Protein AF-A0A3C0WVU3-F1 (afdb_monomer_lite)

Structure (mmCIF, N/CA/C/O backbone):
data_AF-A0A3C0WVU3-F1
#
_entry.id   AF-A0A3C0WVU3-F1
#
loop_
_atom_site.group_PDB
_atom_site.id
_atom_site.type_symbol
_atom_site.label_atom_id
_atom_site.label_alt_id
_atom_site.label_comp_id
_atom_site.label_asym_id
_atom_site.label_entity_id
_atom_site.label_seq_id
_atom_site.pdbx_PDB_ins_code
_atom_site.Cartn_x
_atom_site.Cartn_y
_atom_site.Cartn_z
_atom_site.occupancy
_atom_site.B_iso_or_equiv
_atom_site.auth_seq_id
_atom_site.auth_comp_id
_atom_site.auth_asym_id
_atom_site.auth_atom_id
_atom_site.pdbx_PDB_model_num
ATOM 1 N N . MET A 1 1 ? -8.316 -13.380 -19.612 1.00 58.88 1 MET A N 1
ATOM 2 C CA . MET A 1 1 ? -8.219 -13.962 -18.253 1.00 58.88 1 MET A CA 1
ATOM 3 C C . MET A 1 1 ? -7.911 -12.903 -17.185 1.00 58.88 1 MET A C 1
ATOM 5 O O . MET A 1 1 ? -8.656 -12.844 -16.219 1.00 58.88 1 MET A O 1
ATOM 9 N N . MET A 1 2 ? -6.930 -12.002 -17.376 1.00 66.12 2 MET A N 1
ATOM 10 C CA . MET A 1 2 ? -6.602 -10.937 -16.397 1.00 66.12 2 MET A CA 1
ATOM 11 C C . MET A 1 2 ? -7.763 -9.986 -16.047 1.00 66.12 2 MET A C 1
ATOM 13 O O . MET A 1 2 ? -7.940 -9.648 -14.883 1.00 66.12 2 MET A O 1
ATOM 17 N N . TRP A 1 3 ? -8.620 -9.628 -17.012 1.00 73.31 3 TRP A N 1
ATOM 18 C CA . TRP A 1 3 ? -9.806 -8.793 -16.760 1.00 73.31 3 TRP A CA 1
ATOM 19 C C . TRP A 1 3 ? -10.733 -9.355 -15.676 1.00 73.31 3 TRP A C 1
ATOM 21 O O . TRP A 1 3 ? -11.229 -8.601 -14.849 1.00 73.31 3 TRP A O 1
ATOM 31 N N . VAL A 1 4 ? -10.911 -10.678 -15.622 1.00 79.31 4 VAL A N 1
ATOM 32 C CA . VAL A 1 4 ? -11.756 -11.329 -14.608 1.00 79.31 4 VAL A CA 1
ATOM 33 C C . VAL A 1 4 ? -11.164 -11.151 -13.210 1.00 79.31 4 VAL A C 1
ATOM 35 O O . VAL A 1 4 ? -11.898 -10.869 -12.268 1.00 79.31 4 VAL A O 1
ATOM 38 N N . VAL A 1 5 ? -9.838 -11.247 -13.084 1.00 75.75 5 VAL A N 1
ATOM 39 C CA . VAL A 1 5 ? -9.132 -11.037 -11.812 1.00 75.75 5 VAL A CA 1
ATOM 40 C C . VAL A 1 5 ? -9.274 -9.584 -11.359 1.00 75.75 5 VAL A C 1
ATOM 42 O O . VAL A 1 5 ? -9.565 -9.335 -10.189 1.00 75.75 5 VAL A O 1
ATOM 45 N N . TYR A 1 6 ? -9.159 -8.627 -12.286 1.00 76.56 6 TYR A N 1
ATOM 46 C CA . TYR A 1 6 ? -9.372 -7.216 -11.975 1.00 76.56 6 TYR A CA 1
ATOM 47 C C . TYR A 1 6 ? -10.804 -6.934 -11.503 1.00 76.56 6 TYR A C 1
ATOM 49 O O . TYR A 1 6 ? -10.996 -6.313 -10.458 1.00 76.56 6 TYR A O 1
ATOM 57 N N . PHE A 1 7 ? -11.813 -7.439 -12.219 1.00 83.25 7 PHE A N 1
ATOM 58 C CA . PHE A 1 7 ? -13.212 -7.272 -11.823 1.00 83.25 7 PHE A CA 1
ATOM 59 C C . PHE A 1 7 ? -13.524 -7.947 -10.485 1.00 83.25 7 PHE A C 1
ATOM 61 O O . PHE A 1 7 ? -14.247 -7.370 -9.672 1.00 83.25 7 PHE A O 1
ATOM 68 N N . ALA A 1 8 ? -12.958 -9.125 -10.217 1.00 79.69 8 ALA A N 1
ATOM 69 C CA . ALA A 1 8 ? -13.142 -9.825 -8.950 1.00 79.69 8 ALA A CA 1
ATOM 70 C C . ALA A 1 8 ? -12.529 -9.050 -7.770 1.00 79.69 8 ALA A C 1
ATOM 72 O O . ALA A 1 8 ? -13.204 -8.834 -6.763 1.00 79.69 8 ALA A O 1
ATOM 73 N N . ALA A 1 9 ? -11.288 -8.573 -7.906 1.00 74.69 9 ALA A N 1
ATOM 74 C CA . ALA A 1 9 ? -10.606 -7.801 -6.865 1.00 74.69 9 ALA A CA 1
ATOM 75 C C . ALA A 1 9 ? -11.304 -6.459 -6.579 1.00 74.69 9 ALA A C 1
ATOM 77 O O . ALA A 1 9 ? -11.457 -6.062 -5.419 1.00 74.69 9 ALA A O 1
ATOM 78 N N . LEU A 1 10 ? -11.783 -5.782 -7.628 1.00 79.94 10 LEU A N 1
ATOM 79 C CA . LEU A 1 10 ? -12.541 -4.541 -7.493 1.00 79.94 10 LEU A CA 1
ATOM 80 C C . LEU A 1 10 ? -13.886 -4.791 -6.805 1.00 79.94 10 LEU A C 1
ATOM 82 O O . LEU A 1 10 ? -14.223 -4.093 -5.851 1.00 79.94 10 LEU A O 1
ATOM 86 N N . SER A 1 11 ? -14.614 -5.828 -7.225 1.00 78.12 11 SER A N 1
ATOM 87 C CA . SER A 1 11 ? -15.903 -6.196 -6.624 1.00 78.12 11 SER A CA 1
ATOM 88 C C . SER A 1 11 ? -15.757 -6.526 -5.139 1.00 78.12 11 SER A C 1
ATOM 90 O O . SER A 1 11 ? -16.524 -6.030 -4.319 1.00 78.12 11 SER A O 1
ATOM 92 N N . PHE A 1 12 ? -14.731 -7.296 -4.770 1.00 81.12 12 PHE A N 1
ATOM 93 C CA . PHE A 1 12 ? -14.439 -7.618 -3.373 1.00 81.12 12 PHE A CA 1
ATOM 94 C C . PHE A 1 12 ? -14.155 -6.362 -2.536 1.00 81.12 12 PHE A C 1
ATOM 96 O O . PHE A 1 12 ? -14.690 -6.205 -1.439 1.00 81.12 12 PHE A O 1
ATOM 103 N N . SER A 1 13 ? -13.377 -5.427 -3.085 1.00 74.31 13 SER A N 1
ATOM 104 C CA . SER A 1 13 ? -13.032 -4.173 -2.407 1.00 74.31 13 SER A CA 1
ATOM 105 C C . SER A 1 13 ? -14.257 -3.284 -2.186 1.00 74.31 13 SER A C 1
ATOM 107 O O . SER A 1 13 ? -14.439 -2.744 -1.095 1.00 74.31 13 SER A O 1
ATOM 109 N N . VAL A 1 14 ? -15.136 -3.178 -3.188 1.00 81.81 14 VAL A N 1
ATOM 110 C CA . VAL A 1 14 ? -16.400 -2.436 -3.074 1.00 81.81 14 VAL A CA 1
ATOM 111 C C . VAL A 1 14 ? -17.291 -3.050 -1.997 1.00 81.81 14 VAL A C 1
ATOM 113 O O . VAL A 1 14 ? -17.834 -2.315 -1.176 1.00 81.81 14 VAL A O 1
ATOM 116 N N . VAL A 1 15 ? -17.397 -4.381 -1.941 1.00 80.25 15 VAL A N 1
ATOM 117 C CA . VAL A 1 15 ? -18.185 -5.080 -0.914 1.00 80.25 15 VAL A CA 1
ATOM 118 C C . VAL A 1 15 ? -17.646 -4.797 0.490 1.00 80.25 15 VAL A C 1
ATOM 120 O O . VAL A 1 15 ? -18.428 -4.479 1.383 1.00 80.25 15 VAL A O 1
ATOM 123 N N . ILE A 1 16 ? -16.326 -4.837 0.694 1.00 75.00 16 ILE A N 1
ATOM 124 C CA . ILE A 1 16 ? -15.707 -4.525 1.992 1.00 75.00 16 ILE A CA 1
ATOM 125 C C . ILE A 1 16 ? -15.984 -3.079 2.413 1.00 75.00 16 ILE A C 1
ATOM 127 O O . ILE A 1 16 ? -16.432 -2.841 3.535 1.00 75.00 16 ILE A O 1
ATOM 131 N N . VAL A 1 17 ? -15.768 -2.108 1.521 1.00 76.19 17 VAL A N 1
ATOM 132 C CA . VAL A 1 17 ? -16.044 -0.689 1.811 1.00 76.19 17 VAL A CA 1
ATOM 133 C C . VAL A 1 17 ? -17.526 -0.479 2.118 1.00 76.19 17 VAL A C 1
ATOM 135 O O . VAL A 1 17 ? -17.867 0.251 3.048 1.00 76.19 17 VAL A O 1
ATOM 138 N N . MET A 1 18 ? -18.413 -1.163 1.394 1.00 69.31 18 MET A N 1
ATOM 139 C CA . MET A 1 18 ? -19.851 -1.117 1.637 1.00 69.31 18 MET A CA 1
ATOM 140 C C . MET A 1 18 ? -20.204 -1.664 3.025 1.00 69.31 18 MET A C 1
ATOM 142 O O . MET A 1 18 ? -20.995 -1.045 3.733 1.00 69.31 18 MET A O 1
ATOM 146 N N . ILE A 1 19 ? -19.573 -2.763 3.457 1.00 69.62 19 ILE A N 1
ATOM 147 C CA . ILE A 1 19 ? -19.715 -3.308 4.816 1.00 69.62 19 ILE A CA 1
ATOM 148 C C . ILE A 1 19 ? -19.247 -2.280 5.856 1.00 69.62 19 ILE A C 1
ATOM 150 O O . ILE A 1 19 ? -19.994 -1.992 6.790 1.00 69.62 19 ILE A O 1
ATOM 154 N N . TYR A 1 20 ? -18.074 -1.664 5.676 1.00 66.88 20 TYR A N 1
ATOM 155 C CA . TYR A 1 20 ? -17.569 -0.629 6.590 1.00 66.88 20 TYR A CA 1
ATOM 156 C C . TYR A 1 20 ? -18.455 0.626 6.633 1.00 66.88 20 TYR A C 1
ATOM 158 O O . TYR A 1 20 ? -18.614 1.216 7.697 1.00 66.88 20 TYR A O 1
ATOM 166 N N . MET A 1 21 ? -19.082 1.021 5.522 1.00 65.81 21 MET A N 1
ATOM 167 C CA . MET A 1 21 ? -20.059 2.119 5.500 1.00 65.81 21 MET A CA 1
ATOM 168 C C . MET A 1 21 ? -21.414 1.748 6.122 1.00 65.81 21 MET A C 1
ATOM 170 O O . MET A 1 21 ? -22.130 2.623 6.610 1.00 65.81 21 MET A O 1
ATOM 174 N N . LEU A 1 22 ? -21.784 0.465 6.121 1.00 62.81 22 LEU A N 1
ATOM 175 C CA . LEU A 1 22 ? -23.002 -0.045 6.760 1.00 62.81 22 LEU A CA 1
ATOM 176 C C . LEU A 1 22 ? -22.872 -0.134 8.287 1.00 62.81 22 LEU A C 1
ATOM 178 O O . LEU A 1 22 ? -23.882 0.007 8.981 1.00 62.81 22 LEU A O 1
ATOM 182 N N . VAL A 1 23 ? -21.649 -0.310 8.800 1.00 63.38 23 VAL A N 1
ATOM 183 C CA . VAL A 1 23 ? -21.325 -0.379 10.236 1.00 63.38 23 VAL A CA 1
ATOM 184 C C . VAL A 1 23 ? -21.899 0.807 11.037 1.00 63.38 23 VAL A C 1
ATOM 186 O O . VAL A 1 23 ? -22.661 0.562 11.967 1.00 63.38 23 VAL A O 1
ATOM 189 N N . PRO A 1 24 ? -21.653 2.081 10.680 1.00 58.91 24 PRO A N 1
ATOM 190 C CA . PRO A 1 24 ? -22.200 3.220 11.424 1.00 58.91 24 PRO A CA 1
ATOM 191 C C . PRO A 1 24 ? -23.696 3.479 11.176 1.00 58.91 24 PRO A C 1
ATOM 193 O O . PRO A 1 24 ? -24.294 4.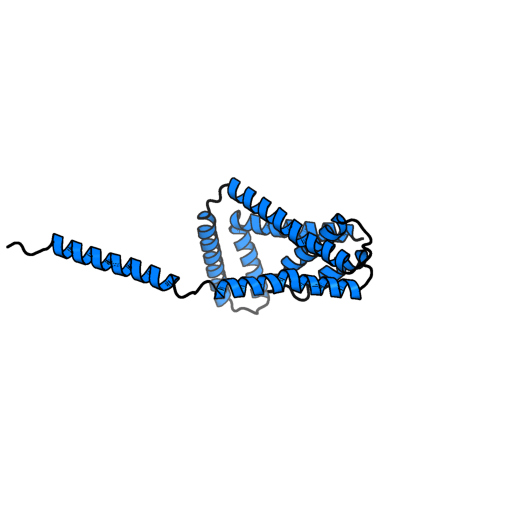312 11.853 1.00 58.91 24 PRO A O 1
ATOM 196 N N . ARG A 1 25 ? -24.314 2.819 10.184 1.00 59.28 25 ARG A N 1
ATOM 197 C CA . ARG A 1 25 ? -25.679 3.131 9.726 1.00 59.28 25 ARG A CA 1
ATOM 198 C C . ARG A 1 25 ? -26.742 2.180 10.280 1.00 59.28 25 ARG A C 1
ATOM 200 O O . ARG A 1 25 ? -27.908 2.563 10.347 1.00 59.28 25 ARG A O 1
ATOM 207 N N . LYS A 1 26 ? -26.374 0.941 10.634 1.00 60.59 26 LYS A N 1
ATOM 208 C CA . LYS A 1 26 ? -27.302 -0.094 11.128 1.00 60.59 26 LYS A CA 1
ATOM 209 C C . LYS A 1 26 ? -26.676 -0.942 12.242 1.00 60.59 26 LYS A C 1
ATOM 211 O O . LYS A 1 26 ? -26.275 -2.082 12.007 1.00 60.59 26 LYS A O 1
ATOM 216 N N . ASP A 1 27 ? -26.705 -0.420 13.468 1.00 58.50 27 ASP A N 1
ATOM 217 C CA . ASP A 1 27 ? -26.238 -1.080 14.703 1.00 58.50 27 ASP A CA 1
ATOM 218 C C . ASP A 1 27 ? -26.764 -2.529 14.841 1.00 58.50 27 ASP A C 1
ATOM 220 O O . ASP A 1 27 ? -26.043 -3.445 15.240 1.00 58.50 27 ASP A O 1
ATOM 224 N N . GLY A 1 28 ? -28.013 -2.767 14.421 1.00 57.91 28 GLY A N 1
ATOM 225 C CA . GLY A 1 28 ? -28.649 -4.086 14.464 1.00 57.91 28 GLY A CA 1
ATOM 226 C C . GLY A 1 28 ? -28.003 -5.143 13.562 1.00 57.91 28 GLY A C 1
ATOM 227 O O . GLY A 1 28 ? -28.078 -6.324 13.884 1.00 57.91 28 GLY A O 1
ATOM 228 N N . LEU A 1 29 ? -27.335 -4.755 12.469 1.00 57.75 29 LEU A N 1
ATOM 229 C CA . LEU A 1 29 ? -26.693 -5.697 11.542 1.00 57.75 29 LEU A CA 1
ATOM 230 C C . LEU A 1 29 ? -25.376 -6.224 12.125 1.00 57.75 29 LEU A C 1
ATOM 232 O O . LEU A 1 29 ? -25.110 -7.419 12.057 1.00 57.75 29 LEU A O 1
ATOM 236 N N . ILE A 1 30 ? -24.599 -5.360 12.785 1.00 61.62 30 ILE A N 1
ATOM 237 C CA . ILE A 1 30 ? -23.377 -5.761 13.499 1.00 61.62 30 ILE A CA 1
ATOM 238 C C . ILE A 1 30 ? -23.724 -6.667 14.676 1.00 61.62 30 ILE A C 1
ATOM 240 O O . ILE A 1 30 ? -23.079 -7.693 14.871 1.00 61.62 30 ILE A O 1
ATOM 244 N N . ILE A 1 31 ? -24.759 -6.316 15.444 1.00 60.47 31 ILE A N 1
ATOM 245 C CA . ILE A 1 31 ? -25.203 -7.123 16.585 1.00 60.47 31 ILE A CA 1
ATOM 246 C C . ILE A 1 31 ? -25.772 -8.465 16.100 1.00 60.47 31 ILE A C 1
ATOM 248 O O . ILE A 1 31 ? -25.484 -9.494 16.702 1.00 60.47 31 ILE A O 1
ATOM 252 N N . ALA A 1 32 ? -26.511 -8.496 14.985 1.00 61.59 32 ALA A N 1
ATOM 253 C CA . ALA A 1 32 ? -27.026 -9.734 14.401 1.00 61.59 32 ALA A CA 1
ATOM 254 C C . ALA A 1 32 ? -25.912 -10.641 13.855 1.00 61.59 32 ALA A C 1
ATOM 256 O O . ALA A 1 32 ? -25.920 -11.839 14.129 1.00 61.59 32 ALA A O 1
ATOM 257 N N . VAL A 1 33 ? -24.932 -10.087 13.133 1.00 63.41 33 VAL A N 1
ATOM 258 C CA . VAL A 1 33 ? -23.769 -10.841 12.633 1.00 63.41 33 VAL A CA 1
ATOM 259 C C . VAL A 1 33 ? -22.896 -11.310 13.794 1.00 63.41 33 VAL A C 1
ATOM 261 O O . VAL A 1 33 ? -22.500 -12.471 13.827 1.00 63.41 33 VAL A O 1
ATOM 264 N N . GLY A 1 34 ? -22.661 -10.453 14.789 1.00 60.00 34 GLY A N 1
ATOM 265 C CA . GLY A 1 34 ? -21.962 -10.806 16.022 1.00 60.00 34 GLY A CA 1
ATOM 266 C C . GLY A 1 34 ? -22.651 -11.953 16.758 1.00 60.00 34 GLY A C 1
ATOM 267 O O . GLY A 1 34 ? -22.005 -12.946 17.075 1.00 60.00 34 GLY A O 1
ATOM 268 N N . ASN A 1 35 ? -23.971 -11.885 16.942 1.00 63.53 35 ASN A N 1
ATOM 269 C CA . ASN A 1 35 ? -24.755 -12.957 17.557 1.00 63.53 35 ASN A CA 1
ATOM 270 C C . ASN A 1 35 ? -24.742 -14.242 16.721 1.00 63.53 35 ASN A C 1
ATOM 272 O O . ASN A 1 35 ? -24.655 -15.329 17.289 1.00 63.53 35 ASN A O 1
ATOM 276 N N . LEU A 1 36 ? -24.781 -14.144 15.389 1.00 67.25 36 LEU A N 1
ATOM 277 C CA . LEU A 1 36 ? -24.698 -15.299 14.498 1.00 67.25 36 LEU A CA 1
ATOM 278 C C . LEU A 1 36 ? -23.344 -15.991 14.642 1.00 67.25 36 LEU A C 1
ATOM 280 O O . LEU A 1 36 ? -23.320 -17.191 14.903 1.00 67.25 36 LEU A O 1
ATOM 284 N N . VAL A 1 37 ? -22.240 -15.242 14.567 1.00 65.12 37 VAL A N 1
ATOM 285 C CA . VAL A 1 37 ? -20.874 -15.756 14.751 1.00 65.12 37 VAL A CA 1
ATOM 286 C C . VAL A 1 37 ? -20.711 -16.363 16.144 1.00 65.12 37 VAL A C 1
ATOM 288 O O . VAL A 1 37 ? -20.250 -17.493 16.272 1.00 65.12 37 VAL A O 1
ATOM 291 N N . ILE A 1 38 ? -21.167 -15.675 17.190 1.00 62.81 38 ILE A N 1
ATOM 292 C CA . ILE A 1 38 ? -21.106 -16.165 18.571 1.00 62.81 38 ILE A CA 1
ATOM 293 C C . ILE A 1 38 ? -21.942 -17.446 18.742 1.00 62.81 38 ILE A C 1
ATOM 295 O O . ILE A 1 38 ? -21.486 -18.386 19.393 1.00 62.81 38 ILE A O 1
ATOM 299 N N . SER A 1 39 ? -23.118 -17.542 18.113 1.00 59.12 39 SER A N 1
ATOM 300 C CA . SER A 1 39 ? -23.936 -18.765 18.112 1.00 59.12 39 SER A CA 1
ATOM 301 C C . SER A 1 39 ? -23.290 -19.906 17.320 1.00 59.12 39 SER A C 1
ATOM 303 O O . SER A 1 39 ? -23.417 -21.069 17.701 1.00 59.12 39 SER A O 1
ATOM 305 N N . PHE A 1 40 ? -22.554 -19.585 16.252 1.00 62.91 40 PHE A N 1
ATOM 306 C CA . PHE A 1 40 ? -21.828 -20.551 15.431 1.00 62.91 40 PHE A CA 1
ATOM 307 C C . PHE A 1 40 ? -20.653 -21.148 16.212 1.00 62.91 40 PHE A C 1
ATOM 309 O O . PHE A 1 40 ? -20.479 -22.364 16.252 1.00 62.91 40 PHE A O 1
ATOM 316 N N . PHE A 1 41 ? -19.905 -20.303 16.927 1.00 59.50 41 PHE A N 1
ATOM 317 C CA . PHE A 1 41 ? -18.824 -20.729 17.817 1.00 59.50 41 PHE A CA 1
ATOM 318 C C . PHE A 1 41 ? -19.328 -21.436 19.088 1.00 59.50 41 PHE A C 1
ATOM 320 O O . PHE A 1 41 ? -18.632 -22.310 19.605 1.00 59.50 41 PHE A O 1
ATOM 327 N N . SER A 1 42 ? -20.536 -21.125 19.578 1.00 54.38 42 SER A N 1
ATOM 328 C CA . SER A 1 42 ? -21.157 -21.869 20.688 1.00 54.38 42 SER A CA 1
ATOM 329 C C . SER A 1 42 ? -21.659 -23.252 20.246 1.00 54.38 42 SER A C 1
ATOM 331 O O . SER A 1 42 ? -21.467 -24.226 20.974 1.00 54.38 42 SER A O 1
ATOM 333 N N . LYS A 1 43 ? -22.194 -23.375 19.018 1.00 55.44 43 LYS A N 1
ATOM 334 C CA . LYS A 1 43 ? -22.521 -24.666 18.381 1.00 55.44 43 LYS A CA 1
ATOM 335 C C . LYS A 1 43 ? -21.292 -25.545 18.153 1.00 55.44 43 LYS A C 1
ATOM 337 O O . LYS A 1 43 ? -21.414 -26.763 18.194 1.00 55.44 43 LYS A O 1
ATOM 342 N N . LEU A 1 44 ? -20.119 -24.940 17.968 1.00 64.81 44 LEU A N 1
ATOM 343 C CA . LEU A 1 44 ? -18.844 -25.651 17.858 1.00 64.81 44 LEU A CA 1
ATOM 344 C C . LEU A 1 44 ? -18.279 -26.114 19.223 1.00 64.81 44 LEU A C 1
ATOM 346 O O . LEU A 1 44 ? -17.204 -26.697 19.268 1.00 64.81 44 LEU A O 1
ATOM 350 N N . HIS A 1 45 ? -18.985 -25.869 20.338 1.00 51.22 45 HIS A N 1
ATOM 351 C CA . HIS A 1 45 ? -18.669 -26.331 21.704 1.00 51.22 45 HIS A CA 1
ATOM 352 C C . HIS A 1 45 ? -17.308 -25.873 22.288 1.00 51.22 45 HIS A C 1
ATOM 354 O O . HIS A 1 45 ? -16.921 -26.306 23.371 1.00 51.22 45 HIS A O 1
ATOM 360 N N . ILE A 1 46 ? -16.606 -24.942 21.629 1.00 53.94 46 ILE A N 1
ATOM 361 C CA . ILE A 1 46 ? -15.313 -24.381 22.079 1.00 53.94 46 ILE A CA 1
ATOM 362 C C . ILE A 1 46 ? -15.489 -23.350 23.218 1.00 53.94 46 ILE A C 1
ATOM 364 O O . ILE A 1 46 ? -14.542 -23.036 23.939 1.00 53.94 46 ILE A O 1
ATOM 368 N N . LEU A 1 47 ? -16.704 -22.834 23.444 1.00 49.94 47 LEU A N 1
ATOM 369 C CA . LEU A 1 47 ? -16.979 -21.794 24.443 1.00 49.94 47 LEU A CA 1
ATOM 370 C C . LEU A 1 47 ? -18.123 -22.192 25.390 1.00 49.94 47 LEU A C 1
ATOM 372 O O . LEU A 1 47 ? -19.254 -22.413 24.964 1.00 49.94 47 LEU A O 1
ATOM 376 N N . LYS A 1 48 ? -17.836 -22.225 26.702 1.00 46.12 48 LYS A N 1
ATOM 377 C CA . LYS A 1 48 ? -18.847 -22.344 27.771 1.00 46.12 48 LYS A CA 1
ATOM 378 C C . LYS A 1 48 ? -19.823 -21.158 27.709 1.00 46.12 48 LYS A C 1
ATOM 380 O O . LYS A 1 48 ? -19.369 -20.013 27.714 1.00 46.12 48 LYS A O 1
ATOM 385 N N . LYS A 1 49 ? -21.136 -21.443 27.752 1.00 50.97 49 LYS A N 1
ATOM 386 C CA . LYS A 1 49 ? -22.262 -20.477 27.692 1.00 50.97 49 LYS A CA 1
ATOM 387 C C . LYS A 1 49 ? -22.078 -19.213 28.550 1.00 50.97 49 LYS A C 1
ATOM 389 O O . LYS A 1 49 ? -22.452 -18.129 28.132 1.00 50.97 49 LYS A O 1
ATOM 394 N N . GLU A 1 50 ? -21.436 -19.324 29.708 1.00 51.56 50 GLU A N 1
ATOM 395 C CA . GLU A 1 50 ? -21.216 -18.207 30.639 1.00 51.56 50 GLU A CA 1
ATOM 396 C C . GLU A 1 50 ? -20.246 -17.120 30.112 1.00 51.56 50 GLU A C 1
ATOM 398 O O . GLU A 1 50 ? -20.343 -15.946 30.473 1.00 51.56 50 GLU A O 1
ATOM 403 N N . LYS A 1 51 ? -19.304 -17.481 29.227 1.00 55.31 51 LYS A N 1
ATOM 404 C CA . LYS A 1 51 ? -18.406 -16.515 28.561 1.00 55.31 51 LYS A CA 1
ATOM 405 C C . LYS A 1 51 ? -19.059 -15.871 27.337 1.00 55.31 51 LYS A C 1
ATOM 407 O O . LYS A 1 51 ? -18.663 -14.775 26.949 1.00 55.31 51 LYS A O 1
ATOM 412 N N . THR A 1 52 ? -20.055 -16.536 26.758 1.00 52.50 52 THR A N 1
ATOM 413 C CA . THR A 1 52 ? -20.798 -16.103 25.572 1.00 52.50 52 THR A CA 1
ATOM 414 C C . THR A 1 52 ? -21.593 -14.828 25.856 1.00 52.50 52 THR A C 1
ATOM 416 O O . THR A 1 52 ? -21.454 -13.856 25.119 1.00 52.50 52 THR A O 1
ATOM 419 N N . ASP A 1 53 ? -22.309 -14.768 26.981 1.00 55.28 53 ASP A N 1
ATOM 420 C CA . ASP A 1 53 ? -23.117 -13.592 27.340 1.00 55.28 53 ASP A CA 1
ATOM 421 C C . ASP A 1 53 ? -22.250 -12.377 27.712 1.00 55.28 53 ASP A C 1
ATOM 423 O O . ASP A 1 53 ? -22.523 -11.253 27.291 1.00 55.28 53 ASP A O 1
ATOM 427 N N . LYS A 1 54 ? -21.118 -12.589 28.404 1.00 59.09 54 LYS A N 1
ATOM 428 C CA . LYS A 1 54 ? -20.140 -11.516 28.684 1.00 59.09 54 LYS A CA 1
ATOM 429 C C . LYS A 1 54 ? -19.494 -10.955 27.412 1.00 59.09 54 LYS A C 1
ATOM 431 O O . LYS A 1 54 ? -19.173 -9.767 27.369 1.00 59.09 54 LYS A O 1
ATOM 436 N N . LEU A 1 55 ? -19.283 -11.787 26.389 1.00 58.03 55 LEU A N 1
ATOM 437 C CA . LEU A 1 55 ? -18.762 -11.349 25.091 1.00 58.03 55 LEU A CA 1
ATOM 438 C C . LEU A 1 55 ? -19.796 -10.529 24.313 1.00 58.03 55 LEU A C 1
ATOM 440 O O . LEU A 1 55 ? -19.419 -9.527 23.717 1.00 58.03 55 LEU A O 1
ATOM 444 N N . ILE A 1 56 ? -21.081 -10.891 24.376 1.00 60.06 56 ILE A N 1
ATOM 445 C CA . ILE A 1 56 ? -22.174 -10.124 23.753 1.00 60.06 56 ILE A CA 1
ATOM 446 C C . ILE A 1 56 ? -22.298 -8.735 24.394 1.00 60.06 56 ILE A C 1
ATOM 448 O O . ILE A 1 56 ? -22.369 -7.736 23.681 1.00 60.06 56 ILE A O 1
ATOM 452 N N . VAL A 1 57 ? -22.228 -8.646 25.727 1.00 61.25 57 VAL A N 1
ATOM 453 C CA . VAL A 1 57 ? -22.268 -7.356 26.442 1.00 61.25 57 VAL A CA 1
ATOM 454 C C . VAL A 1 57 ? -21.038 -6.498 26.119 1.00 61.25 57 VAL A C 1
ATOM 456 O O . VAL A 1 57 ? -21.172 -5.306 25.853 1.00 61.25 57 VAL A O 1
ATOM 459 N N . LYS A 1 58 ? -19.835 -7.091 26.052 1.00 66.06 58 LYS A N 1
ATOM 460 C CA . LYS A 1 58 ? -18.622 -6.373 25.612 1.00 66.06 58 LYS A CA 1
ATOM 461 C C . LYS A 1 58 ? -18.691 -5.930 24.151 1.00 66.06 58 LYS A C 1
ATOM 463 O O . LYS A 1 58 ? -18.139 -4.883 23.825 1.00 66.06 58 LYS A O 1
ATOM 468 N N . LEU A 1 59 ? -19.320 -6.711 23.274 1.00 60.84 59 LEU A N 1
ATOM 469 C CA . LEU A 1 59 ? -19.523 -6.348 21.873 1.00 60.84 59 LEU A CA 1
ATOM 470 C C . LEU A 1 59 ? -20.457 -5.134 21.775 1.00 60.84 59 LEU A C 1
ATOM 472 O O . LEU A 1 59 ? -20.130 -4.171 21.090 1.00 60.84 59 LEU A O 1
ATOM 476 N N . GLN A 1 60 ? -21.574 -5.147 22.510 1.00 63.78 60 GLN A N 1
ATOM 477 C CA . GLN A 1 60 ? -22.518 -4.027 22.561 1.00 63.78 60 GLN A CA 1
ATOM 478 C C . GLN A 1 60 ? -21.886 -2.754 23.143 1.00 63.78 60 GLN A C 1
ATOM 480 O O . GLN A 1 60 ? -22.089 -1.677 22.587 1.00 63.78 60 GLN A O 1
ATOM 485 N N . ASP A 1 61 ? -21.065 -2.866 24.191 1.00 72.19 61 ASP A N 1
ATOM 486 C CA . ASP A 1 61 ? -20.343 -1.725 24.773 1.00 72.19 61 ASP A CA 1
ATOM 487 C C . ASP A 1 61 ? -19.290 -1.144 23.806 1.00 72.19 61 ASP A C 1
ATOM 489 O O . ASP A 1 61 ? -19.191 0.073 23.652 1.00 72.19 61 ASP A O 1
ATOM 493 N N . HIS A 1 62 ? -18.547 -1.987 23.073 1.00 68.00 62 HIS A N 1
ATOM 494 C CA . HIS A 1 62 ? -17.614 -1.507 22.043 1.00 68.00 62 HIS A CA 1
ATOM 495 C C . HIS A 1 62 ? -18.330 -0.839 20.869 1.00 68.00 62 HIS A C 1
ATOM 497 O O . HIS A 1 62 ? -17.852 0.185 20.390 1.00 68.00 62 HIS A O 1
ATOM 503 N N . VAL A 1 63 ? -19.472 -1.370 20.421 1.00 64.50 63 VAL A N 1
ATOM 504 C CA . VAL A 1 63 ? -20.279 -0.744 19.359 1.00 64.50 63 VAL A CA 1
ATOM 505 C C . VAL A 1 63 ? -20.858 0.592 19.839 1.00 64.50 63 VAL A C 1
ATOM 507 O O . VAL A 1 63 ? -20.805 1.578 19.106 1.00 64.50 63 VAL A O 1
ATOM 510 N N . GLY A 1 64 ? -21.323 0.668 21.091 1.00 65.62 64 GLY A N 1
ATOM 511 C CA . GLY A 1 64 ? -21.795 1.911 21.707 1.00 65.62 64 GLY A CA 1
ATOM 512 C C . GLY A 1 64 ? -20.699 2.976 21.824 1.00 65.62 64 GLY A C 1
ATOM 513 O O . GLY A 1 64 ? -20.919 4.136 21.471 1.00 65.62 64 GLY A O 1
ATOM 514 N N . LYS A 1 65 ? -19.489 2.583 22.240 1.00 70.12 65 LYS A N 1
ATOM 515 C CA . LYS A 1 65 ? -18.310 3.466 22.281 1.00 70.12 65 LYS A CA 1
ATOM 516 C C . LYS A 1 65 ? -17.857 3.893 20.888 1.00 70.12 65 LYS A C 1
ATOM 518 O O . LYS A 1 65 ? -17.557 5.066 20.691 1.00 70.12 65 LYS A O 1
ATOM 523 N N . LEU A 1 66 ? -17.857 2.980 19.916 1.00 63.81 66 LEU A N 1
ATOM 524 C CA . LEU A 1 66 ? -17.530 3.285 18.522 1.00 63.81 66 LEU A CA 1
ATOM 525 C C . LEU A 1 66 ? -18.494 4.333 17.956 1.00 63.81 66 LEU A C 1
ATOM 527 O O . LEU A 1 66 ? -18.048 5.302 17.352 1.00 63.81 66 LEU A O 1
ATOM 531 N N . LYS A 1 67 ? -19.798 4.189 18.221 1.00 65.19 67 LYS A N 1
ATOM 532 C CA . LYS A 1 67 ? -20.824 5.153 17.812 1.00 65.19 67 LYS A CA 1
ATOM 533 C C . LYS A 1 67 ? -20.605 6.522 18.440 1.00 65.19 67 LYS A C 1
ATOM 535 O O . LYS A 1 67 ? -20.601 7.504 17.711 1.00 65.19 67 LYS A O 1
ATOM 540 N N . LYS A 1 68 ? -20.370 6.585 19.756 1.00 68.06 68 LYS A N 1
ATOM 541 C CA . LYS A 1 68 ? -20.093 7.846 20.464 1.00 68.06 68 LYS A CA 1
ATOM 542 C C . LYS A 1 68 ? -18.855 8.551 19.897 1.00 68.06 68 LYS A C 1
ATOM 544 O O . LYS A 1 68 ? -18.898 9.754 19.661 1.00 68.06 68 LYS A O 1
ATOM 549 N N . ASN A 1 69 ? -17.796 7.787 19.631 1.00 65.31 69 ASN A N 1
ATOM 550 C CA . ASN A 1 69 ? -16.544 8.299 19.073 1.00 65.31 69 ASN A CA 1
ATOM 551 C C . ASN A 1 69 ? -16.665 8.693 17.593 1.00 65.31 69 ASN A C 1
ATOM 553 O O . ASN A 1 69 ? -15.946 9.576 17.146 1.00 65.31 69 ASN A O 1
ATOM 557 N N . MET A 1 70 ? -17.549 8.055 16.820 1.00 60.59 70 MET A N 1
ATOM 558 C CA . MET A 1 70 ? -17.819 8.443 15.432 1.00 60.59 70 MET A CA 1
ATOM 559 C C . MET A 1 70 ? -18.770 9.638 15.339 1.00 60.59 70 MET A C 1
ATOM 561 O O . MET A 1 70 ? -18.586 10.479 14.471 1.00 60.59 70 MET A O 1
ATOM 565 N N . SER A 1 71 ? -19.753 9.754 16.239 1.00 61.69 71 SER A N 1
ATOM 566 C CA . SER A 1 71 ? -20.680 10.892 16.272 1.00 61.69 71 SER A CA 1
ATOM 567 C C . SER A 1 71 ? -20.031 12.197 16.728 1.00 61.69 71 SER A C 1
ATOM 569 O O . SER A 1 71 ? -20.595 13.253 16.492 1.00 61.69 71 SER A O 1
ATOM 571 N N . SER A 1 72 ? -18.869 12.135 17.388 1.00 63.47 72 SER A N 1
ATOM 572 C CA . SER A 1 72 ? -18.071 13.317 17.742 1.00 63.47 72 SER A CA 1
ATOM 573 C C . SER A 1 72 ? -17.148 13.791 16.617 1.00 63.47 72 SER A C 1
ATOM 575 O O . SER A 1 72 ? -16.437 14.776 16.790 1.00 63.47 72 SER A O 1
ATOM 577 N N . LEU A 1 73 ? -17.099 13.075 15.491 1.00 64.81 73 LEU A N 1
ATOM 578 C CA . LEU A 1 73 ? -16.304 13.459 14.334 1.00 64.81 73 LEU A CA 1
ATOM 579 C C . LEU A 1 73 ? -17.191 14.230 13.351 1.00 64.81 73 LEU A C 1
ATOM 581 O O . LEU A 1 73 ? -17.689 13.669 12.373 1.00 64.81 73 LEU A O 1
ATOM 585 N N . ASP A 1 74 ? -17.386 15.520 13.622 1.00 64.06 74 ASP A N 1
ATOM 586 C CA . ASP A 1 74 ? -18.007 16.460 12.685 1.00 64.06 74 ASP A CA 1
ATOM 587 C C . ASP A 1 74 ? -17.039 16.744 11.534 1.00 64.06 74 ASP A C 1
ATOM 589 O O . ASP A 1 74 ? -16.358 17.767 11.482 1.00 64.06 74 ASP A O 1
ATOM 593 N N . PHE A 1 75 ? -16.935 15.806 10.596 1.00 62.34 75 PHE A N 1
ATOM 594 C CA . PHE A 1 75 ? -16.170 16.061 9.390 1.00 62.34 75 PHE A CA 1
ATOM 595 C C . PHE A 1 75 ? -17.007 16.879 8.409 1.00 62.34 75 PHE A C 1
ATOM 597 O O . PHE A 1 75 ? -18.008 16.404 7.868 1.00 62.34 75 PHE A O 1
ATOM 604 N N . SER A 1 76 ? -16.552 18.093 8.114 1.00 75.50 76 SER A N 1
ATOM 605 C CA . SER A 1 76 ? -17.083 18.867 6.996 1.00 75.50 76 SER A CA 1
ATOM 606 C C . SER A 1 76 ? -16.872 18.102 5.683 1.00 75.50 76 SER A C 1
ATOM 608 O O . SER A 1 76 ? -15.784 17.579 5.419 1.00 75.50 76 SER A O 1
ATOM 610 N N . SER A 1 77 ? -17.890 18.062 4.814 1.00 73.06 77 SER A N 1
ATOM 611 C CA . SER A 1 77 ? -17.820 17.396 3.500 1.00 73.06 77 SER A CA 1
ATOM 612 C C . SER A 1 77 ? -16.634 17.874 2.648 1.00 73.06 77 SER A C 1
ATOM 614 O O . SER A 1 77 ? -16.113 17.125 1.821 1.00 73.06 77 SER A O 1
ATOM 616 N N . PHE A 1 78 ? -16.174 19.109 2.870 1.00 78.88 78 PHE A N 1
ATOM 617 C CA . PHE A 1 78 ? -15.019 19.685 2.188 1.00 78.88 78 PHE A CA 1
ATOM 618 C C . PHE A 1 78 ? -13.683 19.077 2.645 1.00 78.88 78 PHE A C 1
ATOM 620 O O . PHE A 1 78 ? -12.807 18.806 1.823 1.00 78.88 78 PHE A O 1
ATOM 627 N N . GLU A 1 79 ? -13.529 18.806 3.941 1.00 81.19 79 GLU A N 1
ATOM 628 C CA . GLU A 1 79 ? -12.310 18.200 4.487 1.00 81.19 79 GLU A CA 1
ATOM 629 C C . GLU A 1 79 ? -12.161 16.745 4.040 1.00 81.19 79 GLU A C 1
ATOM 631 O O . GLU A 1 79 ? -11.059 16.308 3.704 1.00 81.19 79 GLU A O 1
ATOM 636 N N . TRP A 1 80 ? -13.276 16.017 3.929 1.00 81.75 80 TRP A N 1
ATOM 637 C CA . TRP A 1 80 ? -13.296 14.680 3.332 1.00 81.75 80 TRP A CA 1
ATOM 638 C C . TRP A 1 80 ? -12.822 14.691 1.884 1.00 81.75 80 TRP A C 1
ATOM 640 O O . TRP A 1 80 ? -11.945 13.909 1.515 1.00 81.75 80 TRP A O 1
ATOM 650 N N . ALA A 1 81 ? -13.369 15.593 1.066 1.00 85.38 81 ALA A N 1
ATOM 651 C CA . ALA A 1 81 ? -12.995 15.702 -0.339 1.00 85.38 81 ALA A CA 1
ATOM 652 C C . ALA A 1 81 ? -11.505 16.040 -0.503 1.00 85.38 81 ALA A C 1
ATOM 654 O O . ALA A 1 81 ? -10.815 15.423 -1.316 1.00 85.38 81 ALA A O 1
ATOM 655 N N . ARG A 1 82 ? -10.986 16.967 0.313 1.00 88.19 82 ARG A N 1
ATOM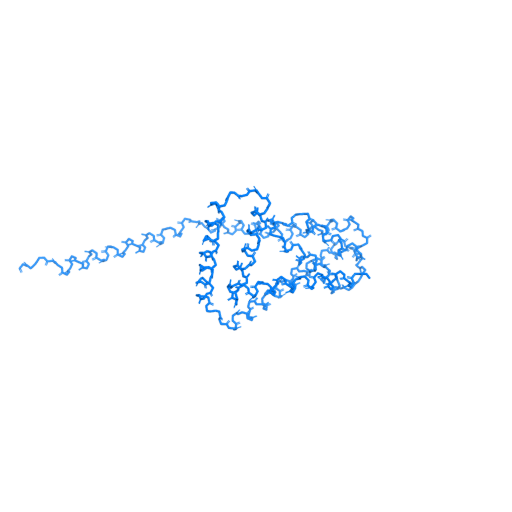 656 C CA . ARG A 1 82 ? -9.564 17.332 0.311 1.00 88.19 82 ARG A CA 1
ATOM 657 C C . ARG A 1 82 ? -8.674 16.144 0.678 1.00 88.19 82 ARG A C 1
ATOM 659 O O . ARG A 1 82 ? -7.692 15.889 -0.014 1.00 88.19 82 ARG A O 1
ATOM 666 N N . SER A 1 83 ? -9.026 15.408 1.726 1.00 87.12 83 SER A N 1
ATOM 667 C CA . SER A 1 83 ? -8.289 14.217 2.161 1.00 87.12 83 SER A CA 1
ATOM 668 C C . SER A 1 83 ? -8.284 13.123 1.093 1.00 87.12 83 SER A C 1
ATOM 670 O O . SER A 1 83 ? -7.232 12.563 0.794 1.00 87.12 83 SER A O 1
ATOM 672 N N . ILE A 1 84 ? -9.430 12.863 0.454 1.00 88.38 84 ILE A N 1
ATOM 673 C CA . ILE A 1 84 ? -9.529 11.908 -0.657 1.00 88.38 84 ILE A CA 1
ATOM 674 C C . ILE A 1 84 ? -8.625 12.332 -1.817 1.00 88.38 84 ILE A C 1
ATOM 676 O O . ILE A 1 84 ? -7.898 11.502 -2.356 1.00 88.38 84 ILE A O 1
ATOM 680 N N . LEU A 1 85 ? -8.631 13.613 -2.191 1.00 91.31 85 LEU A N 1
ATOM 681 C CA . LEU A 1 85 ? -7.798 14.112 -3.285 1.00 91.31 85 LEU A CA 1
ATOM 682 C C . LEU A 1 85 ? -6.304 13.930 -2.987 1.00 91.31 85 LEU A C 1
ATOM 684 O O . LEU A 1 85 ? -5.563 13.441 -3.838 1.00 91.31 85 LEU A O 1
ATOM 688 N N . ILE A 1 86 ? -5.873 14.276 -1.771 1.00 93.19 86 ILE A N 1
ATOM 689 C CA . ILE A 1 86 ? -4.485 14.090 -1.332 1.00 93.19 86 ILE A CA 1
ATOM 690 C C . ILE A 1 86 ? -4.110 12.607 -1.383 1.00 93.19 86 ILE A C 1
ATOM 692 O O . ILE A 1 86 ? -3.059 12.275 -1.923 1.00 93.19 86 ILE A O 1
ATOM 696 N N . LEU A 1 87 ? -4.982 11.716 -0.903 1.00 91.06 87 LEU A N 1
ATOM 697 C CA . LEU A 1 87 ? -4.756 10.272 -0.958 1.00 91.06 87 LEU A CA 1
ATOM 698 C C . LEU A 1 87 ? -4.642 9.761 -2.396 1.00 91.06 87 LEU A C 1
ATOM 700 O O . LEU A 1 87 ? -3.765 8.953 -2.682 1.00 91.06 87 LEU A O 1
ATOM 704 N N . ILE A 1 88 ? -5.489 10.229 -3.315 1.00 90.50 88 ILE A N 1
ATOM 705 C CA . ILE A 1 88 ? -5.410 9.835 -4.728 1.00 90.50 88 ILE A CA 1
ATOM 706 C C . ILE A 1 88 ? -4.055 10.239 -5.311 1.00 90.50 88 ILE A C 1
ATOM 708 O O . ILE A 1 88 ? -3.399 9.419 -5.950 1.00 90.50 88 ILE A O 1
ATOM 712 N N . ILE A 1 89 ? -3.615 11.473 -5.061 1.00 93.06 89 ILE A N 1
ATOM 713 C CA . ILE A 1 89 ? -2.334 11.984 -5.559 1.00 93.06 89 ILE A CA 1
ATOM 714 C C . ILE A 1 89 ? -1.166 11.206 -4.941 1.00 93.06 89 ILE A C 1
ATOM 716 O O . ILE A 1 89 ? -0.299 10.722 -5.665 1.00 93.06 89 ILE A O 1
ATOM 720 N N . GLU A 1 90 ? -1.163 11.029 -3.619 1.00 91.12 90 GLU A N 1
ATOM 721 C CA . GLU A 1 90 ? -0.137 10.277 -2.892 1.00 91.12 90 GLU A CA 1
ATOM 722 C C . GLU A 1 90 ? -0.028 8.839 -3.416 1.00 91.12 90 GLU A C 1
ATOM 724 O O . GLU A 1 90 ? 1.068 8.372 -3.736 1.00 91.12 90 GLU A O 1
ATOM 729 N N . LYS A 1 91 ? -1.160 8.137 -3.566 1.00 89.19 91 LYS A N 1
ATOM 730 C CA . LYS A 1 91 ? -1.177 6.758 -4.071 1.00 89.19 91 LYS A CA 1
ATOM 731 C C . LYS A 1 91 ? -0.779 6.680 -5.536 1.00 89.19 91 LYS A C 1
ATOM 733 O O . LYS A 1 91 ? -0.036 5.773 -5.898 1.00 89.19 91 LYS A O 1
ATOM 738 N N . PHE A 1 92 ? -1.189 7.635 -6.366 1.00 90.44 92 PHE A N 1
ATOM 739 C CA . PHE A 1 92 ? -0.778 7.678 -7.766 1.00 90.44 92 PHE A CA 1
ATOM 740 C C . PHE A 1 92 ? 0.738 7.850 -7.911 1.00 90.44 92 PHE A C 1
ATOM 742 O O . PHE A 1 92 ? 1.377 7.097 -8.649 1.00 90.44 92 PHE A O 1
ATOM 749 N N . ILE A 1 93 ? 1.334 8.784 -7.163 1.00 90.69 93 ILE A N 1
ATOM 750 C CA . ILE A 1 93 ? 2.789 8.984 -7.143 1.00 90.69 93 ILE A CA 1
ATOM 751 C C . ILE A 1 93 ? 3.481 7.716 -6.640 1.00 90.69 93 ILE A C 1
ATOM 753 O O . ILE A 1 93 ? 4.402 7.225 -7.287 1.00 90.69 93 ILE A O 1
ATOM 757 N N . SER A 1 94 ? 3.000 7.142 -5.533 1.00 87.56 94 SER A N 1
ATOM 758 C CA . SER A 1 94 ? 3.575 5.931 -4.943 1.00 87.56 94 SER A CA 1
ATOM 759 C C . SER A 1 94 ? 3.556 4.742 -5.909 1.00 87.56 94 SER A C 1
ATOM 761 O O . SER A 1 94 ? 4.550 4.028 -6.021 1.00 87.56 94 SER A O 1
ATOM 763 N N . PHE A 1 95 ? 2.474 4.551 -6.666 1.00 89.56 95 PHE A N 1
ATOM 764 C CA . PHE A 1 95 ? 2.389 3.474 -7.654 1.00 89.56 95 PHE A CA 1
ATOM 765 C C . PHE A 1 95 ? 3.232 3.744 -8.902 1.00 89.56 95 PHE A C 1
ATOM 767 O O . PHE A 1 95 ? 3.755 2.806 -9.502 1.00 89.56 95 PHE A O 1
ATOM 774 N N . SER A 1 96 ? 3.428 5.014 -9.259 1.00 89.88 96 SER A N 1
ATOM 775 C CA . SER A 1 96 ? 4.284 5.412 -10.380 1.00 89.88 96 SER A CA 1
ATOM 776 C C . SER A 1 96 ? 5.762 5.094 -10.137 1.00 89.88 96 SER A C 1
ATOM 778 O O . SER A 1 96 ? 6.490 4.850 -11.096 1.00 89.88 96 SER A O 1
ATOM 780 N N . ILE A 1 97 ? 6.210 5.025 -8.875 1.00 88.44 97 ILE A N 1
ATOM 781 C CA . ILE A 1 97 ? 7.595 4.660 -8.519 1.00 88.44 97 ILE A CA 1
ATOM 782 C C . ILE A 1 97 ? 8.001 3.334 -9.171 1.00 88.44 97 ILE A C 1
ATOM 784 O O . ILE A 1 97 ? 9.103 3.227 -9.698 1.00 88.44 97 ILE A O 1
ATOM 788 N N . GLN A 1 98 ? 7.101 2.350 -9.217 1.00 87.06 98 GLN A N 1
ATOM 789 C CA . GLN A 1 98 ? 7.384 1.036 -9.802 1.00 87.06 98 GLN A CA 1
ATOM 790 C C . GLN A 1 98 ? 7.765 1.096 -11.277 1.00 87.06 98 GLN A C 1
ATOM 792 O O . GLN A 1 98 ? 8.613 0.336 -11.735 1.00 87.06 98 GLN A O 1
ATOM 797 N N . PHE A 1 99 ? 7.164 2.021 -12.019 1.00 88.31 99 PHE A N 1
ATOM 798 C CA . PHE A 1 99 ? 7.503 2.231 -13.417 1.00 88.31 99 PHE A CA 1
ATOM 799 C C . PHE A 1 99 ? 8.909 2.800 -13.583 1.00 88.31 99 PHE A C 1
ATOM 801 O O . PHE A 1 99 ? 9.681 2.321 -14.409 1.00 88.31 99 PHE A O 1
ATOM 808 N N . PHE A 1 100 ? 9.270 3.785 -12.763 1.00 88.56 100 PHE A N 1
ATOM 809 C CA . PHE A 1 100 ? 10.615 4.352 -12.790 1.00 88.56 100 PHE A CA 1
ATOM 810 C C . PHE A 1 100 ? 11.671 3.345 -12.330 1.00 88.56 100 PHE A C 1
ATOM 812 O O . PHE A 1 100 ? 12.764 3.312 -12.891 1.00 88.56 100 PHE A O 1
ATOM 819 N N . VAL A 1 101 ? 11.335 2.477 -11.373 1.00 87.81 101 VAL A N 1
ATOM 820 C CA . VAL A 1 101 ? 12.197 1.359 -10.970 1.00 87.81 101 VAL A CA 1
ATOM 821 C C . VAL A 1 101 ? 12.399 0.391 -12.140 1.00 87.81 101 VAL A C 1
ATOM 823 O O . VAL A 1 101 ? 13.542 0.050 -12.439 1.00 87.81 101 VAL A O 1
ATOM 826 N N . ALA A 1 102 ? 11.334 0.011 -12.854 1.00 86.50 102 ALA A N 1
ATOM 827 C CA . ALA A 1 102 ? 11.438 -0.843 -14.041 1.00 86.50 102 ALA A CA 1
ATOM 828 C C . ALA A 1 102 ? 12.357 -0.235 -15.116 1.00 86.50 102 ALA A C 1
ATOM 830 O O . ALA A 1 102 ? 13.262 -0.906 -15.612 1.00 86.50 102 ALA A O 1
ATOM 831 N N . LEU A 1 103 ? 12.172 1.058 -15.409 1.00 86.31 103 LEU A N 1
ATOM 832 C CA . LEU A 1 103 ? 13.008 1.809 -16.348 1.00 86.31 103 LEU A CA 1
ATOM 833 C C . LEU A 1 103 ? 14.476 1.861 -15.911 1.00 86.31 103 LEU A C 1
ATOM 835 O O . LEU A 1 103 ? 15.366 1.680 -16.736 1.00 86.31 103 LEU A O 1
ATOM 839 N N . SER A 1 104 ? 14.739 2.083 -14.619 1.00 84.62 104 SER A N 1
ATOM 840 C CA . SER A 1 104 ? 16.106 2.161 -14.083 1.00 84.62 104 SER A CA 1
ATOM 841 C C . SER A 1 104 ? 16.883 0.850 -14.218 1.00 84.62 104 SER A C 1
ATOM 843 O O . SER A 1 104 ? 18.105 0.866 -14.338 1.00 84.62 104 SER A O 1
ATOM 845 N N . LEU A 1 105 ? 16.172 -0.280 -14.238 1.00 84.06 105 LEU A N 1
ATOM 846 C CA . LEU A 1 105 ? 16.741 -1.611 -14.426 1.00 84.06 105 LEU A CA 1
ATOM 847 C C . LEU A 1 105 ? 16.875 -2.002 -15.907 1.00 84.06 105 LEU A C 1
ATOM 849 O O . LEU A 1 105 ? 17.326 -3.108 -16.198 1.00 84.06 105 LEU A O 1
ATOM 853 N N . GLY A 1 106 ? 16.480 -1.128 -16.841 1.00 81.94 106 GLY A N 1
ATOM 854 C CA . GLY A 1 106 ? 16.510 -1.414 -18.277 1.00 81.94 106 GLY A CA 1
ATOM 855 C C . GLY A 1 106 ? 15.553 -2.534 -18.694 1.00 81.94 106 GLY A C 1
ATOM 856 O O . GLY A 1 106 ? 15.803 -3.213 -19.687 1.00 81.94 106 GLY A O 1
ATOM 857 N N . ILE A 1 107 ? 14.488 -2.766 -17.921 1.00 82.25 107 ILE A N 1
ATOM 858 C CA . ILE A 1 107 ? 13.506 -3.812 -18.208 1.00 82.25 107 ILE A CA 1
ATOM 859 C C . ILE A 1 107 ? 12.588 -3.328 -19.330 1.00 82.25 107 ILE A C 1
ATOM 861 O O . ILE A 1 107 ? 11.982 -2.261 -19.218 1.00 82.25 107 ILE A O 1
ATOM 865 N N . ASP A 1 108 ? 12.454 -4.132 -20.385 1.00 77.50 108 ASP A N 1
ATOM 866 C CA . ASP A 1 108 ? 11.485 -3.874 -21.446 1.00 77.50 108 ASP A CA 1
ATOM 867 C C . ASP A 1 108 ? 10.075 -4.217 -20.947 1.00 77.50 108 ASP A C 1
ATOM 869 O O . ASP A 1 108 ? 9.748 -5.371 -20.663 1.00 77.50 108 ASP A O 1
ATOM 873 N N . ILE A 1 109 ? 9.258 -3.185 -20.749 1.00 77.81 109 ILE A N 1
ATOM 874 C CA . ILE A 1 109 ? 7.920 -3.314 -20.177 1.00 77.81 109 ILE A CA 1
ATOM 875 C C . ILE A 1 109 ? 6.970 -3.677 -21.314 1.00 77.81 109 ILE A C 1
ATOM 877 O O . ILE A 1 109 ? 6.707 -2.856 -22.194 1.00 77.81 109 ILE A O 1
ATOM 881 N N . GLN A 1 110 ? 6.382 -4.873 -21.267 1.00 74.12 110 GLN A N 1
ATOM 882 C CA . GLN A 1 110 ? 5.362 -5.282 -22.231 1.00 74.12 110 GLN A CA 1
ATOM 883 C C . GLN A 1 110 ? 4.028 -4.589 -21.906 1.00 74.12 110 GLN A C 1
ATOM 885 O O . GLN A 1 110 ? 3.108 -5.182 -21.344 1.00 74.12 110 GLN A O 1
ATOM 890 N N . GLY A 1 111 ? 3.922 -3.290 -22.197 1.00 75.12 111 GLY A N 1
ATOM 891 C CA . GLY A 1 111 ? 2.705 -2.517 -21.957 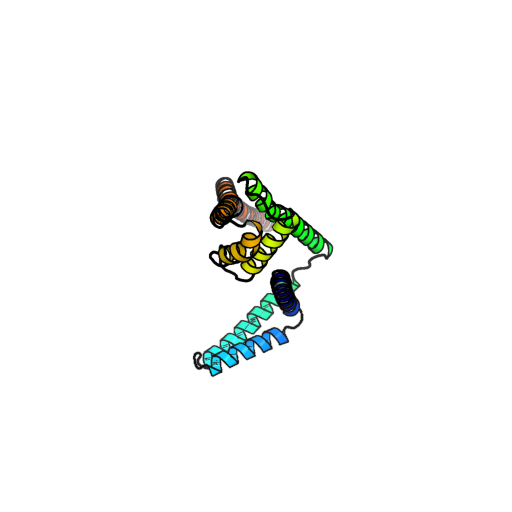1.00 75.12 111 GLY A CA 1
ATOM 892 C C . GLY A 1 111 ? 2.915 -1.016 -21.781 1.00 75.12 111 GLY A C 1
ATOM 893 O O . GLY A 1 111 ? 4.015 -0.487 -21.891 1.00 75.12 111 GLY A O 1
ATOM 894 N N . SER A 1 112 ? 1.820 -0.309 -21.497 1.00 85.06 112 SER A N 1
ATOM 895 C CA . SER A 1 112 ? 1.846 1.129 -21.221 1.00 85.06 112 SER A CA 1
ATOM 896 C C . SER A 1 112 ? 2.148 1.420 -19.748 1.00 85.06 112 SER A C 1
ATOM 898 O O . SER A 1 112 ? 1.857 0.611 -18.865 1.00 85.06 112 SER A O 1
ATOM 900 N N . PHE A 1 113 ? 2.651 2.627 -19.471 1.00 87.00 113 PHE A N 1
ATOM 901 C CA . PHE A 1 113 ? 2.806 3.173 -18.115 1.00 87.00 113 PHE A CA 1
ATOM 902 C C . PHE A 1 113 ? 1.575 2.908 -17.230 1.00 87.00 113 PHE A C 1
ATOM 904 O O . PHE A 1 113 ? 1.681 2.378 -16.124 1.00 87.00 113 PHE A O 1
ATOM 911 N N . PHE A 1 114 ? 0.388 3.217 -17.756 1.00 87.69 114 PHE A N 1
ATOM 912 C CA . PHE A 1 114 ? -0.873 3.059 -17.038 1.00 87.69 114 PHE A CA 1
ATOM 913 C C . PHE A 1 114 ? -1.206 1.600 -16.725 1.00 87.69 114 PHE A C 1
ATOM 915 O O . PHE A 1 114 ? -1.770 1.332 -15.668 1.00 87.69 114 PHE A O 1
ATOM 922 N N . LEU A 1 115 ? -0.840 0.655 -17.599 1.00 87.69 115 LEU A N 1
ATOM 923 C CA . LEU A 1 115 ? -1.067 -0.768 -17.352 1.00 87.69 115 LEU A CA 1
ATOM 924 C C . LEU A 1 115 ? -0.220 -1.269 -16.178 1.00 87.69 115 LEU A C 1
ATOM 926 O O . LEU A 1 115 ? -0.724 -2.012 -15.335 1.00 87.69 115 LEU A O 1
ATOM 930 N N . LEU A 1 116 ? 1.039 -0.832 -16.086 1.00 88.62 116 LEU A N 1
ATOM 931 C CA . LEU A 1 116 ? 1.916 -1.194 -14.973 1.00 88.62 116 LEU A CA 1
ATOM 932 C C . LEU A 1 116 ? 1.410 -0.599 -13.652 1.00 88.62 116 LEU A C 1
ATOM 934 O O . LEU A 1 116 ? 1.280 -1.317 -12.661 1.00 88.62 116 LEU A O 1
ATOM 938 N N . VAL A 1 117 ? 1.056 0.691 -13.655 1.00 90.06 117 VAL A N 1
ATOM 939 C CA . VAL A 1 117 ? 0.509 1.387 -12.478 1.00 90.06 117 VAL A CA 1
ATOM 940 C C . VAL A 1 117 ? -0.801 0.745 -12.014 1.00 90.06 117 VAL A C 1
ATOM 942 O O . VAL A 1 117 ? -0.981 0.518 -10.819 1.00 90.06 117 VAL A O 1
ATOM 945 N N . ALA A 1 118 ? -1.697 0.396 -12.941 1.00 88.88 118 ALA A N 1
ATOM 946 C CA . ALA A 1 118 ? -2.949 -0.290 -12.626 1.00 88.88 118 ALA A CA 1
ATOM 947 C C . ALA A 1 118 ? -2.722 -1.715 -12.097 1.00 88.88 118 ALA A C 1
ATOM 949 O O . ALA A 1 118 ? -3.417 -2.168 -11.193 1.00 88.88 118 ALA A O 1
ATOM 950 N N . SER A 1 119 ? -1.735 -2.434 -12.624 1.00 88.94 119 SER A N 1
ATOM 951 C CA . SER A 1 119 ? -1.424 -3.791 -12.161 1.00 88.94 119 SER A CA 1
ATOM 952 C C . SER A 1 119 ? -0.832 -3.781 -10.757 1.00 88.94 119 SER A C 1
ATOM 954 O O . SER A 1 119 ? -1.237 -4.568 -9.902 1.00 88.94 119 SER A O 1
ATOM 956 N N . PHE A 1 120 ? 0.064 -2.833 -10.486 1.00 89.56 120 PHE A N 1
ATOM 957 C CA . PHE A 1 120 ? 0.623 -2.657 -9.155 1.00 89.56 120 PHE A CA 1
ATOM 958 C C . PHE A 1 120 ? -0.412 -2.165 -8.139 1.00 89.56 120 PHE A C 1
ATOM 960 O O . PHE A 1 120 ? -0.442 -2.664 -7.014 1.00 89.56 120 PHE A O 1
ATOM 967 N N . SER A 1 121 ? -1.309 -1.248 -8.520 1.00 89.19 121 SER A N 1
ATOM 968 C CA . SER A 1 121 ? -2.370 -0.787 -7.618 1.00 89.19 121 SER A CA 1
ATOM 969 C C . SER A 1 121 ? -3.272 -1.939 -7.174 1.00 89.19 121 SER A C 1
ATOM 971 O O . SER A 1 121 ? -3.617 -2.031 -5.998 1.00 89.19 121 SER A O 1
ATOM 973 N N . MET A 1 122 ? -3.579 -2.874 -8.074 1.00 86.69 122 MET A N 1
ATOM 974 C CA . MET A 1 122 ? -4.392 -4.052 -7.764 1.00 86.69 122 MET A CA 1
ATOM 975 C C . MET A 1 122 ? -3.665 -5.025 -6.834 1.00 86.69 122 MET A C 1
ATOM 977 O O . MET A 1 122 ? -4.279 -5.537 -5.894 1.00 86.69 122 MET A O 1
ATOM 981 N N . ALA A 1 123 ? -2.353 -5.207 -7.014 1.00 87.69 123 ALA A N 1
ATOM 982 C CA . ALA A 1 123 ? -1.535 -5.979 -6.080 1.00 87.69 123 ALA A CA 1
ATOM 983 C C . ALA A 1 123 ? -1.568 -5.377 -4.661 1.00 87.69 123 ALA A C 1
ATOM 985 O O . ALA A 1 123 ? -1.790 -6.089 -3.677 1.00 87.69 123 ALA A O 1
ATOM 986 N N . ILE A 1 124 ? -1.439 -4.051 -4.546 1.00 86.19 124 ILE A N 1
ATOM 987 C CA . ILE A 1 124 ? -1.499 -3.340 -3.261 1.00 86.19 124 ILE A CA 1
ATOM 988 C C . ILE A 1 124 ? -2.892 -3.406 -2.633 1.00 86.19 124 ILE A C 1
ATOM 990 O O . ILE A 1 124 ? -3.000 -3.635 -1.430 1.00 86.19 124 ILE A O 1
ATOM 994 N N . ILE A 1 125 ? -3.958 -3.245 -3.421 1.00 84.69 125 ILE A N 1
ATOM 995 C CA . ILE A 1 125 ? -5.335 -3.334 -2.920 1.00 84.69 125 ILE A CA 1
ATOM 996 C C . ILE A 1 125 ? -5.563 -4.690 -2.255 1.00 84.69 125 ILE A C 1
ATOM 998 O O . ILE A 1 125 ? -6.021 -4.719 -1.119 1.00 84.69 125 ILE A O 1
ATOM 1002 N N . ILE A 1 126 ? -5.185 -5.794 -2.908 1.00 82.75 126 ILE A N 1
ATOM 1003 C CA . ILE A 1 126 ? -5.322 -7.150 -2.349 1.00 82.75 126 ILE A CA 1
ATOM 1004 C C . ILE A 1 126 ? -4.473 -7.312 -1.086 1.00 82.75 126 ILE A C 1
ATOM 1006 O O . ILE A 1 126 ? -4.948 -7.841 -0.082 1.00 82.75 126 ILE A O 1
ATOM 1010 N N . SER A 1 127 ? -3.242 -6.808 -1.114 1.00 82.50 127 SER A N 1
ATOM 1011 C CA . SER A 1 127 ? -2.306 -6.890 0.013 1.00 82.50 127 SER A CA 1
ATOM 1012 C C . SER A 1 127 ? -2.770 -6.122 1.247 1.00 82.50 127 SER A C 1
ATOM 1014 O O . SER A 1 127 ? -2.469 -6.525 2.369 1.00 82.50 127 SER A O 1
ATOM 1016 N N . ASN A 1 128 ? -3.513 -5.034 1.049 1.00 80.38 128 ASN A N 1
ATOM 1017 C CA . ASN A 1 128 ? -4.030 -4.196 2.126 1.00 80.38 128 ASN A CA 1
ATOM 1018 C C . ASN A 1 128 ? -5.313 -4.746 2.764 1.00 80.38 128 ASN A C 1
ATOM 1020 O O . ASN A 1 128 ? -5.695 -4.270 3.830 1.00 80.38 128 ASN A O 1
ATOM 1024 N N . GLN A 1 129 ? -5.975 -5.741 2.157 1.00 73.75 129 GLN A N 1
ATOM 1025 C CA . GLN A 1 129 ? -7.188 -6.330 2.742 1.00 73.75 129 GLN A CA 1
ATOM 1026 C C . GLN A 1 129 ? -6.909 -7.182 3.983 1.00 73.75 129 GLN A C 1
ATOM 1028 O O . GLN A 1 129 ? -7.827 -7.493 4.740 1.00 73.75 129 GLN A O 1
ATOM 1033 N N . VAL A 1 130 ? -5.653 -7.567 4.211 1.00 72.12 130 VAL A N 1
ATOM 1034 C CA . VAL A 1 130 ? -5.260 -8.332 5.391 1.00 72.12 130 VAL A CA 1
ATOM 1035 C C . VAL A 1 130 ? -4.406 -7.436 6.274 1.00 72.12 130 VAL A C 1
ATOM 1037 O O . VAL A 1 130 ? -3.387 -6.908 5.834 1.00 72.12 130 VAL A O 1
ATOM 1040 N N . ALA A 1 131 ? -4.813 -7.270 7.533 1.00 63.94 131 ALA A N 1
ATOM 1041 C CA . ALA A 1 131 ? -4.112 -6.456 8.525 1.00 63.94 131 ALA A CA 1
ATOM 1042 C C . ALA A 1 131 ? -2.828 -7.148 9.028 1.00 63.94 131 ALA A C 1
ATOM 1044 O O . ALA A 1 131 ? -2.661 -7.392 10.222 1.00 63.94 131 ALA A O 1
ATOM 1045 N N . ILE A 1 132 ? -1.930 -7.510 8.109 1.00 71.19 132 ILE A N 1
ATOM 1046 C CA . ILE A 1 132 ? -0.613 -8.060 8.425 1.00 71.19 132 ILE A CA 1
ATOM 1047 C C . ILE A 1 132 ? 0.365 -6.885 8.503 1.00 71.19 132 ILE A C 1
ATOM 1049 O O . ILE A 1 132 ? 0.563 -6.199 7.494 1.00 71.19 132 ILE A O 1
ATOM 1053 N N . PRO A 1 133 ? 1.011 -6.644 9.657 1.00 60.72 133 PRO A N 1
ATOM 1054 C CA . PRO A 1 133 ? 2.050 -5.627 9.751 1.00 60.72 133 PRO A CA 1
ATOM 1055 C C . PRO A 1 133 ? 3.173 -5.960 8.753 1.00 60.72 133 PRO A C 1
ATOM 1057 O O . PRO A 1 133 ? 3.769 -7.032 8.801 1.00 60.72 133 PRO A O 1
ATOM 1060 N N . GLY A 1 134 ? 3.407 -5.066 7.789 1.00 61.09 134 GLY A N 1
ATOM 1061 C CA . GLY A 1 134 ? 4.385 -5.251 6.706 1.00 61.09 134 GLY A CA 1
ATOM 1062 C C . GLY A 1 134 ? 3.901 -6.046 5.480 1.00 61.09 134 GLY A C 1
ATOM 1063 O O . GLY A 1 134 ? 4.597 -6.049 4.462 1.00 61.09 134 GLY A O 1
ATOM 1064 N N . SER A 1 135 ? 2.713 -6.670 5.539 1.00 68.06 135 SER A N 1
ATOM 1065 C CA . SER A 1 135 ? 2.082 -7.454 4.455 1.00 68.06 135 SER A CA 1
ATOM 1066 C C . SER A 1 135 ? 3.060 -8.381 3.707 1.00 68.06 135 SER A C 1
ATOM 1068 O O . SER A 1 135 ? 3.074 -8.476 2.477 1.00 68.06 135 SER A O 1
ATOM 1070 N N . PHE A 1 136 ? 3.954 -9.033 4.454 1.00 68.38 136 PHE A N 1
ATOM 1071 C CA . PHE A 1 136 ? 4.917 -9.988 3.904 1.00 68.38 136 PHE A CA 1
ATOM 1072 C C . PHE A 1 136 ? 4.186 -11.253 3.414 1.00 68.38 136 PHE A C 1
ATOM 1074 O O . PHE A 1 136 ? 3.197 -11.679 4.010 1.00 68.38 136 PHE A O 1
ATOM 1081 N N . GLY A 1 137 ? 4.620 -11.819 2.285 1.00 77.25 137 GLY A N 1
ATOM 1082 C CA . GLY A 1 137 ? 3.969 -12.958 1.624 1.00 77.25 137 GLY A CA 1
ATOM 1083 C C . GLY A 1 137 ? 2.827 -12.572 0.674 1.00 77.25 137 GLY A C 1
ATOM 1084 O O . GLY A 1 137 ? 2.937 -12.797 -0.527 1.00 77.25 137 GLY A O 1
ATOM 1085 N N . ILE A 1 138 ? 1.747 -11.940 1.154 1.00 80.69 138 ILE A N 1
ATOM 1086 C CA . ILE A 1 138 ? 0.591 -11.589 0.291 1.00 80.69 138 ILE A CA 1
ATOM 1087 C C . ILE A 1 138 ? 0.975 -10.532 -0.745 1.00 80.69 138 ILE A C 1
ATOM 1089 O O . ILE A 1 138 ? 0.594 -10.625 -1.914 1.00 80.69 138 ILE A O 1
ATOM 1093 N N . HIS A 1 139 ? 1.779 -9.554 -0.337 1.00 82.62 139 HIS A N 1
ATOM 1094 C CA . HIS A 1 139 ? 2.319 -8.567 -1.259 1.00 82.62 139 HIS A CA 1
ATOM 1095 C C . HIS A 1 139 ? 3.230 -9.193 -2.308 1.00 82.62 139 HIS A C 1
ATOM 1097 O O . HIS A 1 139 ? 3.210 -8.770 -3.453 1.00 82.62 139 HIS A O 1
ATOM 1103 N N . GLU A 1 140 ? 4.017 -10.201 -1.955 1.00 85.00 140 GLU A N 1
ATOM 1104 C CA . GLU A 1 140 ? 4.927 -10.846 -2.904 1.00 85.00 140 GLU A CA 1
ATOM 1105 C C . GLU A 1 140 ? 4.126 -11.650 -3.924 1.00 85.00 140 GLU A C 1
ATOM 1107 O O . GLU A 1 140 ? 4.264 -11.436 -5.125 1.00 85.00 140 GLU A O 1
ATOM 1112 N N . ILE A 1 141 ? 3.195 -12.480 -3.446 1.00 87.88 141 ILE A N 1
ATOM 1113 C CA . ILE A 1 141 ? 2.316 -13.287 -4.298 1.00 87.88 141 ILE A CA 1
ATOM 1114 C C . ILE A 1 141 ? 1.506 -12.391 -5.235 1.00 87.88 141 ILE A C 1
ATOM 1116 O O . ILE A 1 141 ? 1.461 -12.635 -6.437 1.00 87.88 141 ILE A O 1
ATOM 1120 N N . SER A 1 142 ? 0.877 -11.338 -4.712 1.00 87.50 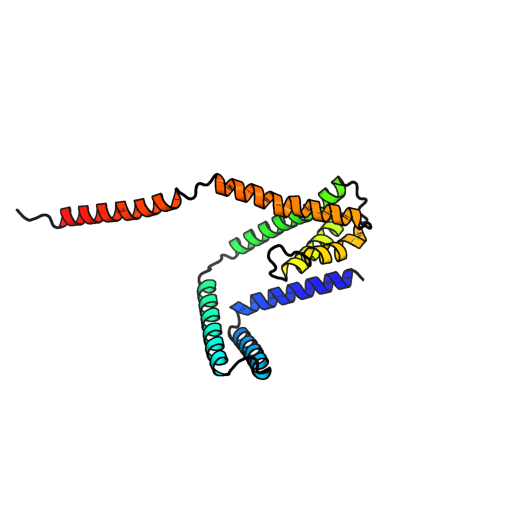142 SER A N 1
ATOM 1121 C CA . SER A 1 142 ? 0.090 -10.424 -5.541 1.00 87.50 142 SER A CA 1
ATOM 1122 C C . SER A 1 142 ? 0.969 -9.673 -6.548 1.00 87.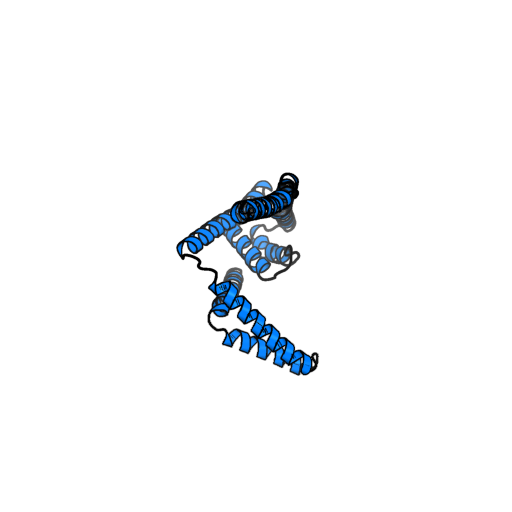50 142 SER A C 1
ATOM 1124 O O . SER A 1 142 ? 0.599 -9.567 -7.714 1.00 87.50 142 SER A O 1
ATOM 1126 N N . TYR A 1 143 ? 2.168 -9.237 -6.159 1.00 87.75 143 TYR A N 1
ATOM 1127 C CA . TYR A 1 143 ? 3.119 -8.606 -7.073 1.00 87.75 143 TYR A CA 1
ATOM 1128 C C . TYR A 1 143 ? 3.504 -9.542 -8.228 1.00 87.75 143 TYR A C 1
ATOM 1130 O O . TYR A 1 143 ? 3.434 -9.139 -9.386 1.00 87.75 143 TYR A O 1
ATOM 1138 N N . PHE A 1 144 ? 3.805 -10.811 -7.940 1.00 89.44 144 PHE A N 1
ATOM 1139 C CA . PHE A 1 144 ? 4.040 -11.833 -8.965 1.00 89.44 144 PHE A CA 1
ATOM 1140 C C . PHE A 1 144 ? 2.827 -12.038 -9.871 1.00 89.44 144 PHE A C 1
ATOM 1142 O O . PHE A 1 144 ? 2.957 -11.965 -11.087 1.00 89.44 144 PHE A O 1
ATOM 1149 N N . VAL A 1 145 ? 1.634 -12.227 -9.310 1.00 89.81 145 VAL A N 1
ATOM 1150 C CA . VAL A 1 145 ? 0.425 -12.508 -10.101 1.00 89.81 145 VAL A CA 1
ATOM 1151 C C . VAL A 1 145 ? 0.102 -11.386 -11.095 1.00 89.81 145 VAL A C 1
ATOM 1153 O O . VAL A 1 145 ? -0.293 -11.677 -12.224 1.00 89.81 145 VAL A O 1
ATOM 1156 N N . PHE A 1 146 ? 0.271 -10.119 -10.706 1.00 88.50 146 PHE A N 1
ATOM 1157 C CA . PHE A 1 146 ? -0.124 -8.984 -11.547 1.00 88.50 146 PHE A CA 1
ATOM 1158 C C . PHE A 1 146 ? 0.998 -8.415 -12.417 1.00 88.50 146 PHE A C 1
ATOM 1160 O O . PHE A 1 146 ? 0.702 -7.909 -13.497 1.00 88.50 146 PHE A O 1
ATOM 1167 N N . LEU A 1 147 ? 2.264 -8.476 -11.989 1.00 88.50 147 LEU A N 1
ATOM 1168 C CA . LEU A 1 147 ? 3.374 -7.888 -12.746 1.00 88.50 147 LEU A CA 1
ATOM 1169 C C . LEU A 1 147 ? 4.180 -8.907 -13.561 1.00 88.50 147 LEU A C 1
ATOM 1171 O O . LEU A 1 147 ? 4.769 -8.515 -14.568 1.00 88.50 147 LEU A O 1
ATOM 1175 N N . MET A 1 148 ? 4.176 -10.199 -13.212 1.00 88.00 148 MET A N 1
ATOM 1176 C CA . MET A 1 148 ? 4.880 -11.229 -13.994 1.00 88.00 148 MET A CA 1
ATOM 1177 C C . MET A 1 148 ? 4.460 -11.259 -15.476 1.00 88.00 148 MET A C 1
ATOM 1179 O O . MET A 1 148 ? 5.346 -11.326 -16.326 1.00 88.00 148 MET A O 1
ATOM 1183 N N . PRO A 1 149 ? 3.165 -11.123 -15.837 1.00 86.06 149 PRO A N 1
ATOM 1184 C CA . PRO A 1 149 ? 2.755 -11.089 -17.242 1.00 86.06 149 PRO A CA 1
ATOM 1185 C C . PRO A 1 149 ? 3.238 -9.858 -18.025 1.00 86.06 149 PRO A C 1
ATOM 1187 O O . PRO A 1 149 ? 3.178 -9.871 -19.247 1.00 86.06 149 PRO A O 1
ATOM 1190 N N . ILE A 1 150 ? 3.663 -8.793 -17.336 1.00 86.69 150 ILE A N 1
ATOM 1191 C CA . ILE A 1 150 ? 4.104 -7.524 -17.940 1.00 86.69 150 ILE A CA 1
ATOM 1192 C C . ILE A 1 150 ? 5.633 -7.467 -18.024 1.00 86.69 150 ILE A C 1
ATOM 1194 O O . ILE A 1 150 ? 6.188 -6.967 -18.999 1.00 86.69 150 ILE A O 1
ATOM 1198 N N . ILE A 1 151 ? 6.312 -7.967 -16.990 1.00 86.06 151 ILE A N 1
ATOM 1199 C CA . ILE A 1 151 ? 7.775 -7.965 -16.875 1.00 86.06 151 ILE A CA 1
ATOM 1200 C C . ILE A 1 151 ? 8.399 -9.169 -17.596 1.00 86.06 151 ILE A C 1
ATOM 1202 O O . ILE A 1 151 ? 9.520 -9.078 -18.086 1.00 86.06 151 ILE A O 1
ATOM 1206 N N . GLY A 1 152 ? 7.713 -10.317 -17.636 1.00 82.69 152 GLY A N 1
ATOM 1207 C CA . GLY A 1 152 ? 8.161 -11.526 -18.340 1.00 82.69 152 GLY A CA 1
ATOM 1208 C C . GLY A 1 152 ? 9.385 -12.238 -17.742 1.00 82.69 152 GLY A C 1
ATOM 1209 O O . GLY A 1 152 ? 9.788 -13.277 -18.257 1.00 82.69 152 GLY A O 1
ATOM 1210 N N . SER A 1 153 ? 9.972 -11.714 -16.662 1.00 86.31 153 SER A N 1
ATOM 1211 C CA . SER A 1 153 ? 11.194 -12.222 -16.026 1.00 86.31 153 SER A CA 1
ATOM 1212 C C . SER A 1 153 ? 11.064 -12.221 -14.502 1.00 86.31 153 SER A C 1
ATOM 1214 O O . SER A 1 153 ? 10.904 -11.164 -13.886 1.00 86.31 153 SER A O 1
ATOM 1216 N N . GLU A 1 154 ? 11.190 -13.397 -13.880 1.00 86.88 154 GLU A N 1
ATOM 1217 C CA . GLU A 1 154 ? 11.121 -13.548 -12.417 1.00 86.88 154 GLU A CA 1
ATOM 1218 C C . GLU A 1 154 ? 12.268 -12.823 -11.709 1.00 86.88 154 GLU A C 1
ATOM 1220 O O . GLU A 1 154 ? 12.073 -12.199 -10.666 1.00 86.88 154 GLU A O 1
ATOM 1225 N N . THR A 1 155 ? 13.474 -12.866 -12.282 1.00 87.25 155 THR A N 1
ATOM 1226 C CA . THR A 1 155 ? 14.651 -12.196 -11.718 1.00 87.25 155 THR A CA 1
ATOM 1227 C C . THR A 1 155 ? 14.438 -10.688 -11.676 1.00 87.25 155 THR A C 1
ATOM 1229 O O . THR A 1 155 ? 14.611 -10.066 -10.629 1.00 87.25 155 THR A O 1
ATOM 1232 N N . SER A 1 156 ? 13.996 -10.106 -12.791 1.00 86.94 156 SER A N 1
ATOM 1233 C CA . SER A 1 156 ? 13.717 -8.673 -12.905 1.00 86.94 156 SER A CA 1
ATOM 1234 C C . SER A 1 156 ? 12.619 -8.237 -11.935 1.00 86.94 156 SER A C 1
ATOM 1236 O O . SER A 1 156 ? 12.753 -7.223 -11.252 1.00 86.94 156 SER A O 1
ATOM 1238 N N . LEU A 1 157 ? 11.567 -9.048 -11.813 1.00 89.06 157 LEU A N 1
ATOM 1239 C CA . LEU A 1 157 ? 10.462 -8.811 -10.896 1.00 89.06 157 LEU A CA 1
ATOM 1240 C C . LEU A 1 157 ? 10.909 -8.817 -9.422 1.00 89.06 157 LEU A C 1
ATOM 1242 O O . LEU A 1 157 ? 10.525 -7.931 -8.658 1.00 89.06 157 LEU A O 1
ATOM 1246 N N . ASN A 1 158 ? 11.756 -9.773 -9.030 1.00 89.56 158 ASN A N 1
ATOM 1247 C CA . ASN A 1 158 ? 12.323 -9.847 -7.682 1.00 89.56 158 ASN A CA 1
ATOM 1248 C C . ASN A 1 158 ? 13.173 -8.616 -7.350 1.00 89.56 158 ASN A C 1
ATOM 1250 O O . ASN A 1 158 ? 13.034 -8.042 -6.269 1.00 89.56 158 ASN A O 1
ATOM 1254 N N . PHE A 1 159 ? 14.012 -8.166 -8.288 1.00 87.88 159 PHE A N 1
ATOM 1255 C CA . PHE A 1 159 ? 14.800 -6.945 -8.109 1.00 87.88 159 PHE A CA 1
ATOM 1256 C C . PHE A 1 159 ? 13.918 -5.702 -7.974 1.00 87.88 159 PHE A C 1
ATOM 1258 O O . PHE A 1 159 ? 14.142 -4.897 -7.068 1.00 87.88 159 PHE A O 1
ATOM 1265 N N . MET A 1 160 ? 12.885 -5.563 -8.811 1.00 89.12 160 MET A N 1
ATOM 1266 C CA . MET A 1 160 ? 11.924 -4.463 -8.691 1.00 89.12 160 MET A CA 1
ATOM 1267 C C . MET A 1 160 ? 11.207 -4.476 -7.338 1.00 89.12 160 MET A C 1
ATOM 1269 O O . MET A 1 160 ? 11.081 -3.438 -6.688 1.00 89.12 160 MET A O 1
ATOM 1273 N N . MET A 1 161 ? 10.777 -5.652 -6.879 1.00 87.94 161 MET A N 1
ATOM 1274 C CA . MET A 1 161 ? 10.114 -5.809 -5.588 1.00 87.94 161 MET A CA 1
ATOM 1275 C C . MET A 1 161 ? 11.032 -5.405 -4.428 1.00 87.94 161 MET A C 1
ATOM 1277 O O . MET A 1 161 ? 10.600 -4.693 -3.518 1.00 87.94 161 MET A O 1
ATOM 1281 N N . LEU A 1 162 ? 12.300 -5.818 -4.468 1.00 88.44 162 LEU A N 1
ATOM 1282 C CA . LEU A 1 162 ? 13.289 -5.506 -3.438 1.00 88.44 162 LEU A CA 1
ATOM 1283 C C . LEU A 1 162 ? 13.609 -4.008 -3.407 1.00 88.44 162 LEU A C 1
ATOM 1285 O O . LEU A 1 162 ? 13.575 -3.393 -2.339 1.00 88.44 162 LEU A O 1
ATOM 1289 N N . LEU A 1 163 ? 13.827 -3.393 -4.574 1.00 88.50 163 LEU A N 1
ATOM 1290 C CA . LEU A 1 163 ? 14.011 -1.944 -4.682 1.00 88.50 163 LEU A CA 1
ATOM 1291 C C . LEU A 1 163 ? 12.793 -1.179 -4.172 1.00 88.50 163 LEU A C 1
ATOM 1293 O O . LEU A 1 163 ? 12.944 -0.188 -3.458 1.00 88.50 163 LEU A O 1
ATOM 1297 N N . ASN A 1 164 ? 11.587 -1.668 -4.453 1.00 84.62 164 ASN A N 1
ATOM 1298 C CA . ASN A 1 164 ? 10.387 -1.066 -3.902 1.00 84.62 164 ASN A CA 1
ATOM 1299 C C . ASN A 1 164 ? 10.372 -1.119 -2.371 1.00 84.62 164 ASN A C 1
ATOM 1301 O O . ASN A 1 164 ? 10.076 -0.110 -1.744 1.00 84.62 164 ASN A O 1
ATOM 1305 N N . ARG A 1 165 ? 10.750 -2.241 -1.743 1.00 86.00 165 ARG A N 1
ATOM 1306 C CA . ARG A 1 165 ? 10.855 -2.306 -0.273 1.00 86.00 165 ARG A CA 1
ATOM 1307 C C . ARG A 1 165 ? 11.870 -1.295 0.268 1.00 86.00 165 ARG A C 1
ATOM 1309 O O . ARG A 1 165 ? 11.595 -0.647 1.275 1.00 86.00 165 ARG A O 1
ATOM 1316 N N . ILE A 1 166 ? 12.996 -1.095 -0.416 1.00 87.31 166 ILE A N 1
ATOM 1317 C CA . ILE A 1 166 ? 13.969 -0.045 -0.073 1.00 87.31 166 ILE A CA 1
ATOM 1318 C C . ILE A 1 166 ? 13.307 1.327 -0.089 1.00 87.31 166 ILE A C 1
ATOM 1320 O O . ILE A 1 166 ? 13.278 1.998 0.942 1.00 87.31 166 ILE A O 1
ATOM 1324 N N . VAL A 1 167 ? 12.704 1.710 -1.208 1.00 85.50 167 VAL A N 1
ATOM 1325 C CA . VAL A 1 167 ? 12.168 3.061 -1.393 1.00 85.50 167 VAL A CA 1
ATOM 1326 C C . VAL A 1 167 ? 10.916 3.327 -0.554 1.00 85.50 167 VAL A C 1
ATOM 1328 O O . VAL A 1 167 ? 10.782 4.404 0.016 1.00 85.50 167 VAL A O 1
ATOM 1331 N N . THR A 1 168 ? 9.984 2.381 -0.454 1.00 82.25 168 THR A N 1
ATOM 1332 C CA . THR A 1 168 ? 8.670 2.646 0.156 1.00 82.25 168 THR A CA 1
ATOM 1333 C C . THR A 1 168 ? 8.566 2.216 1.611 1.00 82.25 168 THR A C 1
ATOM 1335 O O . THR A 1 168 ? 7.663 2.674 2.303 1.00 82.25 168 THR A O 1
ATOM 1338 N N . TYR A 1 169 ? 9.447 1.332 2.088 1.00 83.19 169 TYR A N 1
ATOM 1339 C CA . TYR A 1 169 ? 9.420 0.854 3.472 1.00 83.19 169 TYR A CA 1
ATOM 1340 C C . TYR A 1 169 ? 10.649 1.315 4.257 1.00 83.19 169 TYR A C 1
ATOM 1342 O O . TYR A 1 169 ? 10.503 1.953 5.298 1.00 83.19 169 TYR A O 1
ATOM 1350 N N . TYR A 1 170 ? 11.858 1.058 3.753 1.00 88.00 170 TYR A N 1
ATOM 1351 C CA . TYR A 1 170 ? 13.078 1.358 4.507 1.00 88.00 170 TYR A CA 1
ATOM 1352 C C . TYR A 1 170 ? 13.436 2.851 4.514 1.00 88.00 170 TYR A C 1
ATOM 1354 O O . TYR A 1 170 ? 13.830 3.366 5.557 1.00 88.00 170 TYR A O 1
ATOM 1362 N N . PHE A 1 171 ? 13.245 3.575 3.408 1.00 88.12 171 PHE A N 1
ATOM 1363 C CA . PHE A 1 171 ? 13.490 5.023 3.354 1.00 88.12 171 PHE A CA 1
ATOM 1364 C C . PHE A 1 171 ? 12.629 5.797 4.373 1.00 88.12 171 PHE A C 1
ATOM 1366 O O . PHE A 1 171 ? 13.204 6.446 5.249 1.00 88.12 171 PHE A O 1
ATOM 1373 N N . PRO A 1 172 ? 11.282 5.708 4.358 1.00 86.38 172 PRO A N 1
ATOM 1374 C CA . PRO A 1 172 ? 10.453 6.400 5.344 1.00 86.38 172 PRO A CA 1
ATOM 1375 C C . PRO A 1 172 ? 10.758 5.984 6.785 1.00 86.38 172 PRO A C 1
ATOM 1377 O O . PRO A 1 172 ? 10.694 6.821 7.680 1.00 86.38 172 PRO A O 1
ATOM 1380 N N . LEU A 1 173 ? 11.129 4.719 7.015 1.00 87.75 173 LEU A N 1
ATOM 1381 C CA . LEU A 1 173 ? 11.521 4.233 8.336 1.00 87.75 173 LEU A CA 1
ATOM 1382 C C . LEU A 1 173 ? 12.804 4.911 8.836 1.00 87.75 173 LEU A C 1
ATOM 1384 O O . LEU A 1 173 ? 12.850 5.359 9.980 1.00 87.75 173 LEU A O 1
ATOM 1388 N N . LEU A 1 174 ? 13.825 5.025 7.983 1.00 91.62 174 LEU A N 1
ATOM 1389 C CA . LEU A 1 174 ? 15.080 5.697 8.320 1.00 91.62 174 LEU A CA 1
ATOM 1390 C C . LEU A 1 174 ? 14.860 7.191 8.568 1.00 91.62 174 LEU A C 1
ATOM 1392 O O . LEU A 1 174 ? 15.244 7.698 9.618 1.00 91.62 174 LEU A O 1
ATOM 1396 N N . PHE A 1 175 ? 14.199 7.893 7.646 1.00 89.38 175 PHE A N 1
ATOM 1397 C CA . PHE A 1 175 ? 13.945 9.329 7.793 1.00 89.38 175 PHE A CA 1
ATOM 1398 C C . PHE A 1 175 ? 12.992 9.638 8.950 1.00 89.38 175 PHE A C 1
ATOM 1400 O O . PHE A 1 175 ? 13.224 10.591 9.690 1.00 89.38 175 PHE A O 1
ATOM 1407 N N . GLY A 1 176 ? 11.962 8.818 9.157 1.00 87.81 176 GLY A N 1
ATOM 1408 C CA . GLY A 1 176 ? 11.060 8.929 10.300 1.00 87.81 176 GLY A CA 1
ATOM 1409 C C . GLY A 1 176 ? 11.782 8.689 11.626 1.00 87.81 176 GLY A C 1
ATOM 1410 O O . GLY A 1 176 ? 11.609 9.462 12.566 1.00 87.81 176 GLY A O 1
ATOM 1411 N N . GLY A 1 177 ? 12.648 7.673 11.690 1.00 88.06 177 GLY A N 1
ATOM 1412 C CA . GLY A 1 177 ? 13.492 7.404 12.855 1.00 88.06 177 GLY A CA 1
ATOM 1413 C C . GLY A 1 177 ? 14.449 8.556 13.165 1.00 88.06 177 GLY A C 1
ATOM 1414 O O . GLY A 1 177 ? 14.518 9.008 14.305 1.00 88.06 177 GLY A O 1
ATOM 1415 N N . LEU A 1 178 ? 15.125 9.094 12.147 1.00 89.50 178 LEU A N 1
ATOM 1416 C CA . LEU A 1 178 ? 16.000 10.260 12.294 1.00 89.50 178 LEU A CA 1
ATOM 1417 C C . LEU A 1 178 ? 15.224 11.509 12.732 1.00 89.50 178 LEU A C 1
ATOM 1419 O O . LEU A 1 178 ? 15.666 12.220 13.632 1.00 89.50 178 LEU A O 1
ATOM 1423 N N . ALA A 1 179 ? 14.043 11.758 12.162 1.00 88.00 179 ALA A N 1
ATOM 1424 C CA . ALA A 1 179 ? 13.189 12.876 12.558 1.00 88.00 179 ALA A CA 1
ATOM 1425 C C . ALA A 1 179 ? 12.771 12.788 14.036 1.00 88.00 179 ALA A C 1
ATOM 1427 O O . ALA A 1 179 ? 12.734 13.806 14.729 1.00 88.00 179 ALA A O 1
ATOM 1428 N N . LEU A 1 180 ? 12.505 11.578 14.539 1.00 86.56 180 LEU A N 1
ATOM 1429 C CA . LEU A 1 180 ? 12.219 11.344 15.956 1.00 86.56 180 LEU A CA 1
ATOM 1430 C C . LEU A 1 180 ? 13.446 11.551 16.851 1.00 86.56 180 LEU A C 1
ATOM 1432 O O . LEU A 1 180 ? 13.293 12.048 17.959 1.00 86.56 180 LEU A O 1
ATOM 1436 N N . MET A 1 181 ? 14.652 11.219 16.385 1.00 84.50 181 MET A N 1
ATOM 1437 C CA . MET A 1 181 ? 15.886 11.481 17.139 1.00 84.50 181 MET A CA 1
ATOM 1438 C C . MET A 1 181 ? 16.210 12.977 17.229 1.00 84.50 181 MET A C 1
ATOM 1440 O O . MET A 1 181 ? 16.682 13.440 18.263 1.00 84.50 181 MET A O 1
ATOM 1444 N N . ILE A 1 182 ? 15.927 13.744 16.171 1.00 85.38 182 ILE A N 1
ATOM 1445 C CA . ILE A 1 182 ? 16.103 15.206 16.158 1.00 85.38 182 ILE A CA 1
ATOM 1446 C C . ILE A 1 182 ? 15.056 15.882 17.058 1.00 85.38 182 ILE A C 1
ATOM 1448 O O . ILE A 1 182 ? 15.346 16.868 17.738 1.00 85.38 182 ILE A O 1
ATOM 1452 N N . LYS A 1 183 ? 13.835 15.339 17.105 1.00 70.81 183 LYS A N 1
ATOM 1453 C CA . LYS A 1 183 ? 12.762 15.821 17.976 1.00 70.81 183 LYS A CA 1
ATOM 1454 C C . LYS A 1 183 ? 12.893 15.208 19.370 1.00 70.81 183 LYS A C 1
ATOM 1456 O O . LYS A 1 183 ? 12.231 14.229 19.696 1.00 70.81 183 LYS A O 1
ATOM 1461 N N . ASN A 1 184 ? 13.733 15.821 20.200 1.00 63.66 184 ASN A N 1
ATOM 1462 C CA . ASN A 1 184 ? 13.967 15.403 21.579 1.00 63.66 184 ASN A CA 1
ATOM 1463 C C . ASN A 1 184 ? 12.625 15.204 22.338 1.00 63.66 184 ASN A C 1
ATOM 1465 O O . ASN A 1 184 ? 11.891 16.175 22.531 1.00 63.66 184 ASN A O 1
ATOM 1469 N N . PRO A 1 185 ? 12.267 13.985 22.791 1.00 56.59 185 PRO A N 1
ATOM 1470 C CA . PRO A 1 185 ? 11.018 13.737 23.522 1.00 56.59 185 PRO A CA 1
ATOM 1471 C C . PRO A 1 185 ? 10.976 14.406 24.911 1.00 56.59 185 PRO A C 1
ATOM 1473 O O . PRO A 1 185 ? 9.941 14.373 25.576 1.00 56.59 185 PRO A O 1
ATOM 1476 N N . GLY A 1 186 ? 12.080 15.025 25.346 1.00 55.03 186 GLY A N 1
ATOM 1477 C CA . GLY A 1 186 ? 12.212 15.698 26.637 1.00 55.03 186 GLY A CA 1
ATOM 1478 C C . GLY A 1 186 ? 11.500 17.048 26.771 1.00 55.03 186 GLY A C 1
ATOM 1479 O O . GLY A 1 186 ? 11.272 17.466 27.898 1.00 55.03 186 GLY A O 1
ATOM 1480 N N . THR A 1 187 ? 11.102 17.717 25.683 1.00 53.97 187 THR A N 1
ATOM 1481 C CA . THR A 1 187 ? 10.496 19.063 25.781 1.00 53.97 187 THR A CA 1
ATOM 1482 C C . THR A 1 187 ? 8.991 19.044 26.050 1.00 53.97 187 THR A C 1
ATOM 1484 O O . THR A 1 187 ? 8.467 19.940 26.697 1.00 53.97 187 THR A O 1
ATOM 1487 N N . ARG A 1 188 ? 8.270 17.984 25.655 1.00 50.66 188 ARG A N 1
ATOM 1488 C CA . ARG A 1 188 ? 6.804 17.950 25.818 1.00 50.66 188 ARG A CA 1
ATOM 1489 C C . ARG A 1 188 ? 6.349 17.735 27.265 1.00 50.66 188 ARG A C 1
ATOM 1491 O O . ARG A 1 188 ? 5.248 18.139 27.608 1.00 50.66 188 ARG A O 1
ATOM 1498 N N . LYS A 1 189 ? 7.161 17.092 28.115 1.00 47.16 189 LYS A N 1
ATOM 1499 C CA . LYS A 1 189 ? 6.825 16.938 29.543 1.00 47.16 189 LYS A CA 1
ATOM 1500 C C . LYS A 1 189 ? 7.119 18.201 30.348 1.00 47.16 189 LYS A C 1
ATOM 1502 O O . LYS A 1 189 ? 6.382 18.480 31.281 1.00 47.16 189 LYS A O 1
ATOM 1507 N N . THR A 1 190 ? 8.155 18.958 29.996 1.00 48.94 190 THR A N 1
ATOM 1508 C CA . THR A 1 190 ? 8.503 20.197 30.706 1.00 48.94 190 THR A CA 1
ATOM 1509 C C . THR A 1 190 ? 7.530 21.334 30.432 1.00 48.94 190 THR A C 1
ATOM 1511 O O . THR A 1 190 ? 7.339 22.156 31.317 1.00 48.94 190 THR A O 1
ATOM 1514 N N . ASP A 1 191 ? 6.886 21.355 29.263 1.00 53.41 191 ASP A N 1
ATOM 1515 C CA . ASP A 1 191 ? 5.921 22.407 28.923 1.00 53.41 191 ASP A CA 1
ATOM 1516 C C . ASP A 1 191 ? 4.561 22.178 29.606 1.00 53.41 191 ASP A C 1
ATOM 1518 O O . ASP A 1 191 ? 3.947 23.130 30.064 1.00 53.41 191 ASP A O 1
ATOM 1522 N N . ILE A 1 192 ? 4.133 20.918 29.769 1.00 57.91 192 ILE A N 1
ATOM 1523 C CA . ILE A 1 192 ? 2.890 20.571 30.490 1.00 57.91 192 ILE A CA 1
ATOM 1524 C C . ILE A 1 192 ? 3.070 20.749 32.009 1.00 57.91 192 ILE A C 1
ATOM 1526 O O . ILE A 1 192 ? 2.178 21.239 32.683 1.00 57.91 192 ILE A O 1
ATOM 1530 N N . LEU A 1 193 ? 4.246 20.408 32.552 1.00 55.19 193 LEU A N 1
ATOM 1531 C CA . LEU A 1 193 ? 4.535 20.578 33.984 1.00 55.19 193 LEU A CA 1
ATOM 1532 C C . LEU A 1 193 ? 4.799 22.040 34.387 1.00 55.19 193 LEU A C 1
ATOM 1534 O O . LEU A 1 193 ? 4.681 22.365 35.565 1.00 55.19 193 LEU A O 1
ATOM 1538 N N . LYS A 1 194 ? 5.190 22.910 33.445 1.00 50.78 194 LYS A N 1
ATOM 1539 C CA . LYS A 1 194 ? 5.334 24.351 33.704 1.00 50.78 194 LYS A CA 1
ATOM 1540 C C . LYS A 1 194 ? 3.994 25.083 33.702 1.00 50.78 194 LYS A C 1
ATOM 1542 O O . LYS A 1 194 ? 3.831 25.974 34.522 1.00 50.78 194 LYS A O 1
ATOM 1547 N N . ASP A 1 195 ? 3.070 24.689 32.828 1.00 57.22 195 ASP A N 1
ATOM 1548 C CA . ASP A 1 195 ? 1.732 25.290 32.728 1.00 57.22 195 ASP A CA 1
ATOM 1549 C C . ASP A 1 195 ? 0.893 24.988 33.985 1.00 57.22 195 ASP A C 1
ATOM 1551 O O . ASP A 1 195 ? 0.353 25.899 34.611 1.00 57.22 195 ASP A O 1
ATOM 1555 N N . ASP A 1 196 ? 0.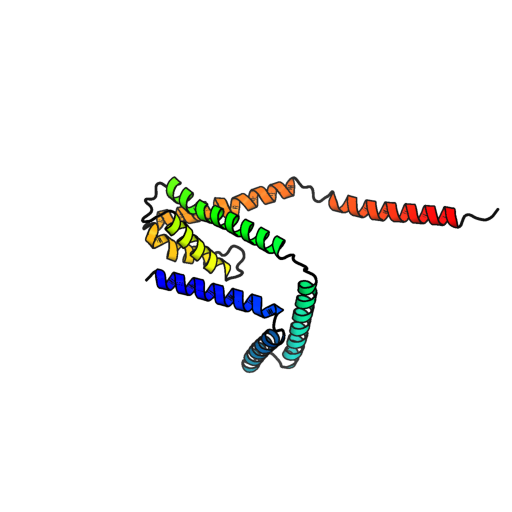909 23.731 34.451 1.00 58.50 196 ASP A N 1
ATOM 1556 C CA . ASP A 1 196 ? 0.231 23.337 35.695 1.00 58.50 196 ASP A CA 1
ATOM 1557 C C . ASP A 1 196 ? 0.855 24.037 36.924 1.00 58.50 196 ASP A C 1
ATOM 1559 O O . ASP A 1 196 ? 0.141 24.557 37.781 1.00 58.50 196 ASP A O 1
ATOM 1563 N N . GLY A 1 197 ? 2.191 24.127 36.986 1.00 56.16 197 GLY A N 1
ATOM 1564 C CA . GLY A 1 197 ? 2.905 24.743 38.109 1.00 56.16 197 GLY A CA 1
ATOM 1565 C C . GLY A 1 197 ? 2.793 26.271 38.188 1.00 56.16 197 GLY A C 1
ATOM 1566 O O . GLY A 1 197 ? 2.773 26.814 39.289 1.00 56.16 197 GLY A O 1
ATOM 1567 N N . GLU A 1 198 ? 2.710 26.986 37.060 1.00 57.56 198 GLU A N 1
ATOM 1568 C CA . GLU A 1 198 ? 2.441 28.434 37.071 1.00 57.56 198 GLU A CA 1
ATOM 1569 C C . GLU A 1 198 ? 0.984 28.735 37.444 1.00 57.56 198 GLU A C 1
ATOM 1571 O O . GLU A 1 198 ? 0.742 29.701 38.168 1.00 57.56 198 GLU A O 1
ATOM 1576 N N . SER A 1 199 ? 0.026 27.893 37.037 1.00 57.41 199 SER A N 1
ATOM 1577 C CA . SER A 1 199 ? -1.388 28.080 37.390 1.00 57.41 199 SER A CA 1
ATOM 1578 C C . SER A 1 199 ? -1.663 27.933 38.896 1.00 57.41 199 SER A C 1
ATOM 1580 O O . SER A 1 199 ? -2.329 28.794 39.467 1.00 57.41 199 SER A O 1
ATOM 1582 N N . GLU A 1 200 ? -1.058 26.947 39.575 1.00 61.28 200 GLU A N 1
ATOM 1583 C CA . GLU A 1 200 ? -1.186 26.771 41.035 1.00 61.28 200 GLU A CA 1
ATOM 1584 C C . GLU A 1 200 ? -0.504 27.901 41.834 1.00 61.28 200 GLU A C 1
ATOM 1586 O O . GLU A 1 200 ? -0.972 28.298 42.906 1.00 61.28 200 GLU A O 1
ATOM 1591 N N . ILE A 1 201 ? 0.604 28.458 41.329 1.00 59.78 201 ILE A N 1
ATOM 1592 C CA . ILE A 1 201 ? 1.294 29.578 41.989 1.00 59.78 201 ILE A CA 1
ATOM 1593 C C . ILE A 1 201 ? 0.482 30.871 41.847 1.00 59.78 201 ILE A C 1
ATOM 1595 O O . ILE A 1 201 ? 0.395 31.639 42.801 1.00 59.78 201 ILE A O 1
ATOM 1599 N N . ILE A 1 202 ? -0.138 31.113 40.690 1.00 60.59 202 ILE A N 1
ATOM 1600 C CA . ILE A 1 202 ? -0.987 32.295 40.489 1.00 60.59 202 ILE A CA 1
ATOM 1601 C C . ILE A 1 202 ? -2.273 32.183 41.321 1.00 60.59 202 ILE A C 1
ATOM 1603 O O . ILE A 1 202 ? -2.636 33.149 41.985 1.00 60.59 202 ILE A O 1
ATOM 1607 N N . GLU A 1 203 ? -2.896 31.003 41.386 1.00 64.31 203 GLU A N 1
ATOM 1608 C CA . GLU A 1 203 ? -4.111 30.775 42.184 1.00 64.31 203 GLU A CA 1
ATOM 1609 C C . GLU A 1 203 ? -3.842 30.916 43.695 1.00 64.31 203 GLU A C 1
ATOM 1611 O O . GLU A 1 203 ? -4.609 31.557 44.409 1.00 64.31 203 GLU A O 1
ATOM 1616 N N . SER A 1 204 ? -2.695 30.426 44.185 1.00 58.53 204 SER A N 1
ATOM 1617 C CA . SER A 1 204 ? -2.293 30.601 45.592 1.00 58.53 204 SER A CA 1
ATOM 1618 C C . SER A 1 204 ? -1.880 32.035 45.954 1.00 58.53 204 SER A C 1
ATOM 1620 O O . SER A 1 204 ? -2.057 32.447 47.104 1.00 58.53 204 SER A O 1
ATOM 1622 N N . ILE A 1 205 ? -1.356 32.817 45.004 1.00 61.72 205 ILE A N 1
ATOM 1623 C CA . ILE A 1 205 ? -1.073 34.247 45.200 1.00 61.72 205 ILE A CA 1
ATOM 1624 C C . ILE A 1 205 ? -2.375 35.059 45.205 1.00 61.72 205 ILE A C 1
ATOM 1626 O O . ILE A 1 205 ? -2.529 35.927 46.066 1.00 61.72 205 ILE A O 1
ATOM 1630 N N . ASP A 1 206 ? -3.323 34.762 44.314 1.00 62.78 206 ASP A N 1
ATOM 1631 C CA . ASP A 1 206 ? -4.624 35.439 44.272 1.00 62.78 206 ASP A CA 1
ATOM 1632 C C . ASP A 1 206 ? -5.466 35.141 45.526 1.00 62.78 206 ASP A C 1
ATOM 1634 O O . ASP A 1 206 ? -6.058 36.062 46.096 1.00 62.78 206 ASP A O 1
ATOM 1638 N N . ASP A 1 207 ? -5.438 33.908 46.044 1.00 63.44 207 ASP A N 1
ATOM 1639 C CA . ASP A 1 207 ? -6.094 33.557 47.313 1.00 63.44 207 ASP A CA 1
ATOM 1640 C C . ASP A 1 207 ? -5.464 34.269 48.521 1.00 63.44 207 ASP A C 1
ATOM 1642 O O . ASP A 1 207 ? -6.173 34.677 49.448 1.00 63.44 207 ASP A O 1
ATOM 1646 N N . PHE A 1 208 ? -4.141 34.466 48.516 1.00 60.28 208 PHE A N 1
ATOM 1647 C CA . PHE A 1 208 ? -3.442 35.206 49.570 1.00 60.28 208 PHE A CA 1
ATOM 1648 C C . PHE A 1 208 ? -3.727 36.716 49.512 1.00 60.28 208 PHE A C 1
ATOM 1650 O O . PHE A 1 208 ? -3.816 37.366 50.553 1.00 60.28 208 PHE A O 1
ATOM 1657 N N . ILE A 1 209 ? -3.909 37.280 48.313 1.00 63.69 209 ILE A N 1
ATOM 1658 C CA . ILE A 1 209 ? -4.285 38.690 48.120 1.00 63.69 209 ILE A CA 1
ATOM 1659 C C . ILE A 1 209 ? -5.767 38.914 48.461 1.00 63.69 209 ILE A C 1
ATOM 1661 O O . ILE A 1 209 ? -6.105 39.943 49.044 1.00 63.69 209 ILE A O 1
ATOM 1665 N N . SER A 1 210 ? -6.647 37.954 48.154 1.00 60.53 210 SER A N 1
ATOM 1666 C CA . SER A 1 210 ? -8.086 38.047 48.434 1.00 60.53 210 SER A CA 1
ATOM 1667 C C . SER A 1 210 ? -8.444 37.823 49.907 1.00 60.53 210 SER A C 1
ATOM 1669 O O . SER A 1 210 ? -9.462 38.347 50.355 1.00 60.53 210 SER A O 1
ATOM 1671 N N . ASN A 1 211 ? -7.657 37.040 50.651 1.00 59.75 211 ASN A N 1
ATOM 1672 C CA . ASN A 1 211 ? -7.945 36.671 52.046 1.00 59.75 211 ASN A CA 1
ATOM 1673 C C . ASN A 1 211 ? -6.857 37.121 53.036 1.00 59.75 211 ASN A C 1
ATOM 1675 O O . ASN A 1 211 ? -6.760 36.584 54.144 1.00 59.75 211 ASN A O 1
ATOM 1679 N N . GLY A 1 212 ? -6.026 38.095 52.652 1.00 50.50 212 GLY A N 1
ATOM 1680 C CA . GLY A 1 212 ? -5.062 38.718 53.556 1.00 50.50 212 GLY A CA 1
ATOM 1681 C C . GLY A 1 212 ? -5.761 39.275 54.807 1.00 50.50 212 GLY A C 1
ATOM 1682 O O . GLY A 1 212 ? -6.878 39.782 54.698 1.00 50.50 212 GLY A O 1
ATOM 1683 N N . PRO A 1 213 ? -5.151 39.159 56.001 1.00 42.81 213 PRO A N 1
ATOM 1684 C CA . PRO A 1 213 ? -5.822 39.487 57.250 1.00 42.81 213 PRO A CA 1
ATOM 1685 C C . PRO A 1 213 ? -6.220 40.963 57.253 1.00 42.81 213 PRO A C 1
ATOM 1687 O O . PRO A 1 213 ? -5.367 41.831 57.063 1.00 42.81 213 PRO A O 1
ATOM 1690 N N . GLU A 1 214 ? -7.507 41.233 57.483 1.00 50.09 214 GLU A N 1
ATOM 1691 C CA . GLU A 1 214 ? -7.971 42.558 57.889 1.00 50.09 214 GLU A CA 1
ATOM 1692 C C . GLU A 1 214 ? -7.170 42.969 59.135 1.00 50.09 214 GLU A C 1
ATOM 1694 O O . GLU A 1 214 ? -7.298 42.359 60.201 1.00 50.09 214 GLU A O 1
ATOM 1699 N N . VAL A 1 215 ? -6.288 43.957 58.966 1.00 47.06 215 VAL A N 1
ATOM 1700 C CA . VAL A 1 215 ? -5.659 44.710 60.058 1.00 47.06 215 VAL A CA 1
ATOM 1701 C C . VAL A 1 215 ? -6.468 45.975 60.280 1.00 47.06 215 VAL A C 1
ATOM 1703 O O . VAL A 1 215 ? -6.740 46.666 59.271 1.00 47.06 215 VAL A O 1
#

Radius of gyration: 27.05 Å; chains: 1; bounding box: 45×71×82 Å

pLDDT: mean 73.5, std 13.59, range [42.81, 93.19]

Sequence (215 aa):
MMWVVYFAALSFSVVIVMIYMLVPRKDGLIIAVGNLVISFFSKLHILKKEKTDKLIVKLQDHVGKLKKNMSSLDFSSFEWARSILILIIEKFISFSIQFFVALSLGIDIQGSFFLLVASFSMAIIISNQVAIPGSFGIHEISYFVFLMPIIGSETSLNFMMLLNRIVTYYFPLLFGGLALMIKNPGTRKTDILKDDGESEIIESIDDFISNGPEV

Foldseek 3Di:
DVVVVLVVLVVVLVVVVVVVVVLLVCVPVQLVVLVVVLVVVVVVVPDDPVVSVVVSVVSSVVSVVVNVVVVVPPDDPVNVVVVVVVVVVVLLVLLLVLVVLCVVVVQDWQDDSVLSSSLLVSLVSQLVVDPDVVSPPSSLVSLCVRRCVGRVDPVSSVSSVVVSCCVPPVVCVVVVVVVVVVVPPVPVVVVVVVVVVVVVVVVVVVCCVVPPDDD

Secondary structure (DSSP, 8-state):
-HHHHHHHHHHHHHHHHHHHHHTTT-HHHHHHHHHHHHHHHHHTT-S-HHHHHHHHHHHHHHHHHHHHHHHT----HHHHHHHHHHHHHHHHHHHHHHHHHHHHTT---SS-HHHHHHHHHHHHHHHHTS--TT-TTHHHHHHHHHHHHHH--HHHHHHHHHHHHIIIIIHHHHHHHHHHHHS-TTHHHHHHHHHHHHHHHHHHHHHHHHS----